Protein AF-A0A9N8W0V8-F1 (afdb_monomer_lite)

Structure (mmCIF, N/CA/C/O backbone):
data_AF-A0A9N8W0V8-F1
#
_entry.id   AF-A0A9N8W0V8-F1
#
loop_
_atom_site.group_PDB
_atom_site.id
_atom_site.type_symbol
_atom_site.label_atom_id
_atom_site.label_alt_id
_atom_site.label_comp_id
_atom_site.label_asym_id
_atom_site.label_entity_id
_atom_site.label_seq_id
_atom_site.pdbx_PDB_ins_code
_atom_site.Cartn_x
_atom_site.Cartn_y
_atom_site.Cartn_z
_atom_site.occupancy
_atom_site.B_iso_or_equiv
_atom_site.auth_seq_id
_atom_site.auth_comp_id
_atom_site.auth_asym_id
_atom_site.auth_atom_id
_atom_site.pdbx_PDB_model_num
ATOM 1 N N . MET A 1 1 ? 5.219 16.280 -19.546 1.00 28.89 1 MET A N 1
ATOM 2 C CA . MET A 1 1 ? 4.297 15.941 -20.651 1.00 28.89 1 MET A CA 1
ATOM 3 C C . MET A 1 1 ? 4.316 14.431 -20.811 1.00 28.89 1 MET A C 1
ATOM 5 O O . MET A 1 1 ? 5.243 13.911 -21.411 1.00 28.89 1 MET A O 1
ATOM 9 N N . GLY A 1 2 ? 3.382 13.726 -20.171 1.00 33.38 2 GLY A N 1
ATOM 10 C CA . GLY A 1 2 ? 3.206 12.293 -20.403 1.00 33.38 2 GLY A CA 1
ATOM 11 C C . GLY A 1 2 ? 2.405 12.114 -21.685 1.00 33.38 2 GLY A C 1
ATOM 12 O O . GLY A 1 2 ? 1.364 12.751 -21.833 1.00 33.38 2 GLY A O 1
ATOM 13 N N . GLN A 1 3 ? 2.905 11.321 -22.629 1.00 30.72 3 GLN A N 1
ATOM 14 C CA . GLN A 1 3 ? 2.090 10.893 -23.761 1.00 30.72 3 GLN A CA 1
ATOM 15 C C . GLN A 1 3 ? 0.893 10.113 -23.210 1.00 30.72 3 GLN A C 1
ATOM 17 O O . GLN A 1 3 ? 1.055 9.127 -22.493 1.00 30.72 3 GLN A O 1
ATOM 22 N N . THR A 1 4 ? -0.307 10.607 -23.499 1.00 37.94 4 THR A N 1
ATOM 23 C CA . THR A 1 4 ? -1.564 9.916 -23.217 1.00 37.94 4 THR A CA 1
ATOM 24 C C . THR A 1 4 ? -1.609 8.618 -24.025 1.00 37.94 4 THR A C 1
ATOM 26 O O . THR A 1 4 ? -1.300 8.675 -25.220 1.00 37.94 4 THR A O 1
ATOM 29 N N . PRO A 1 5 ? -2.002 7.474 -23.435 1.00 38.03 5 PRO A N 1
ATOM 30 C CA . PRO A 1 5 ? -2.113 6.221 -24.172 1.00 38.03 5 PRO A CA 1
ATOM 31 C C . PRO A 1 5 ? -3.074 6.390 -25.349 1.00 38.03 5 PRO A C 1
ATOM 33 O O . PRO A 1 5 ? -4.138 7.004 -25.221 1.00 38.03 5 PRO A O 1
ATOM 36 N N . THR A 1 6 ? -2.700 5.859 -26.508 1.00 43.34 6 THR A N 1
ATOM 37 C CA . THR A 1 6 ? -3.538 5.937 -27.707 1.00 43.34 6 THR A CA 1
ATOM 38 C C . THR A 1 6 ? -4.773 5.042 -27.559 1.00 43.34 6 THR A C 1
ATOM 40 O O . THR A 1 6 ? -4.816 4.114 -26.754 1.00 43.34 6 THR A O 1
ATOM 43 N N . GLU A 1 7 ? -5.820 5.286 -28.347 1.00 38.56 7 GLU A N 1
ATOM 44 C CA . GLU A 1 7 ? -7.057 4.478 -28.375 1.00 38.56 7 GLU A CA 1
ATOM 45 C C . GLU A 1 7 ? -6.801 2.964 -28.588 1.00 38.56 7 GLU A C 1
ATOM 47 O O . GLU A 1 7 ? -7.580 2.107 -28.166 1.00 38.56 7 GLU A O 1
ATOM 52 N N . LYS A 1 8 ? -5.650 2.620 -29.177 1.00 29.72 8 LYS A N 1
ATOM 53 C CA . LYS A 1 8 ? -5.169 1.248 -29.376 1.00 29.72 8 LYS A CA 1
ATOM 54 C C . LYS A 1 8 ? -4.656 0.602 -28.077 1.00 29.72 8 LYS A C 1
ATOM 56 O O . LYS A 1 8 ? -4.921 -0.578 -27.853 1.00 29.72 8 LYS A O 1
ATOM 61 N N . ASP A 1 9 ? -4.027 1.380 -27.192 1.00 43.25 9 ASP A N 1
ATOM 62 C CA . ASP A 1 9 ? -3.618 0.950 -25.844 1.00 43.25 9 ASP A CA 1
ATOM 63 C C . ASP A 1 9 ? -4.842 0.708 -24.940 1.00 43.25 9 ASP A C 1
ATOM 65 O O . ASP A 1 9 ? -4.851 -0.213 -24.120 1.00 43.25 9 ASP A O 1
ATOM 69 N N . ARG A 1 10 ? -5.931 1.463 -25.158 1.00 44.69 10 ARG A N 1
ATOM 70 C CA . ARG A 1 10 ? -7.229 1.269 -24.480 1.00 44.69 10 ARG A CA 1
ATOM 71 C C . ARG A 1 10 ? -7.900 -0.058 -24.843 1.00 44.69 10 ARG A C 1
ATOM 73 O O . ARG A 1 10 ? -8.401 -0.747 -23.957 1.00 44.69 10 ARG A O 1
ATOM 80 N N . LYS A 1 11 ? -7.861 -0.474 -26.115 1.00 33.47 11 LYS A N 1
ATOM 81 C CA . LYS A 1 11 ? -8.374 -1.796 -26.534 1.00 33.47 11 LYS A CA 1
ATOM 82 C C . LYS A 1 11 ? -7.535 -2.960 -25.998 1.00 33.47 11 LYS A C 1
ATOM 84 O O . LYS A 1 11 ? -8.087 -4.032 -25.767 1.00 33.47 11 LYS A O 1
ATOM 89 N N . LEU A 1 12 ? -6.240 -2.757 -25.740 1.00 37.84 12 LEU A N 1
ATOM 90 C CA . LEU A 1 12 ? -5.390 -3.770 -25.102 1.00 37.84 12 LEU A CA 1
ATOM 91 C C . LEU A 1 12 ? -5.693 -3.960 -23.604 1.00 37.84 12 LEU A C 1
ATOM 93 O O . LEU A 1 12 ? -5.521 -5.063 -23.096 1.00 37.84 12 LEU A O 1
ATOM 97 N N . SER A 1 13 ? -6.200 -2.926 -22.923 1.00 44.66 13 SER A N 1
ATOM 98 C CA . SER A 1 13 ? -6.730 -3.006 -21.548 1.00 44.66 13 SER A CA 1
ATOM 99 C C . SER A 1 13 ? -8.108 -3.693 -21.467 1.00 44.66 13 SER A C 1
ATOM 101 O O . SER A 1 13 ? -8.541 -4.088 -20.386 1.00 44.66 13 SER A O 1
ATOM 103 N N . PHE A 1 14 ? -8.811 -3.834 -22.596 1.00 46.88 14 PHE A N 1
ATOM 104 C CA . PHE A 1 14 ? -10.135 -4.455 -22.712 1.00 46.88 14 PHE A CA 1
ATOM 105 C C . PHE A 1 14 ? -10.079 -5.784 -23.464 1.00 46.88 14 PHE A C 1
ATOM 107 O O . PHE A 1 14 ? -10.790 -6.008 -24.447 1.00 46.88 14 PHE A O 1
ATOM 114 N N . LYS A 1 15 ? -9.275 -6.728 -22.980 1.00 50.28 15 LYS A N 1
ATOM 115 C CA . LYS A 1 15 ? -9.540 -8.124 -23.314 1.00 50.28 15 LYS A CA 1
ATOM 116 C C . LYS A 1 15 ? -10.512 -8.683 -22.283 1.00 50.28 15 LYS A C 1
ATOM 118 O O . LYS A 1 15 ? -10.228 -8.717 -21.093 1.00 50.28 15 LYS A O 1
ATOM 123 N N . LYS A 1 16 ? -11.654 -9.186 -22.759 1.00 45.31 16 LYS A N 1
ATOM 124 C CA . LYS A 1 16 ? -12.682 -9.912 -21.981 1.00 45.31 16 LYS A CA 1
ATOM 125 C C . LYS A 1 16 ? -12.124 -11.146 -21.227 1.00 45.31 16 LYS A C 1
ATOM 127 O O . LYS A 1 16 ? -12.857 -11.793 -20.493 1.00 45.31 16 LYS A O 1
ATOM 132 N N . SER A 1 17 ? -10.839 -11.463 -21.425 1.00 50.81 17 SER A N 1
ATOM 133 C CA . SER A 1 17 ? -10.051 -12.523 -20.789 1.00 50.81 17 SER A CA 1
ATOM 134 C C . SER A 1 17 ? -9.148 -12.044 -19.639 1.00 50.81 17 SER A C 1
ATOM 136 O O . SER A 1 17 ? -8.313 -12.818 -19.177 1.00 50.81 17 SER A O 1
ATOM 138 N N . ASP A 1 18 ? -9.243 -10.786 -19.202 1.00 69.31 18 ASP A N 1
ATOM 139 C CA . ASP A 1 18 ? -8.471 -10.294 -18.056 1.00 69.31 18 ASP A CA 1
ATOM 140 C C . ASP A 1 18 ? -8.925 -11.011 -16.772 1.00 69.31 18 ASP A C 1
ATOM 142 O O . ASP A 1 18 ? -10.104 -10.977 -16.415 1.00 69.31 18 ASP A O 1
ATOM 146 N N . ILE A 1 19 ? -7.979 -11.635 -16.058 1.00 75.31 19 ILE A N 1
ATOM 147 C CA . ILE A 1 19 ? -8.222 -12.424 -14.831 1.00 75.31 19 ILE A CA 1
ATOM 148 C C . ILE A 1 19 ? -9.056 -11.658 -13.785 1.00 75.31 19 ILE A C 1
ATOM 150 O O . ILE A 1 19 ? -9.847 -12.244 -13.050 1.00 75.31 19 ILE A O 1
ATOM 154 N N . PHE A 1 20 ? -8.945 -10.327 -13.776 1.00 79.06 20 PHE A N 1
ATOM 155 C CA . PHE A 1 20 ? -9.702 -9.426 -12.910 1.00 79.06 20 PHE A CA 1
ATOM 156 C C . PHE A 1 20 ? -11.220 -9.502 -13.116 1.00 79.06 20 PHE A C 1
ATOM 158 O O . PHE A 1 20 ? -11.959 -9.382 -12.146 1.00 79.06 20 PHE A O 1
ATOM 165 N N . TYR A 1 21 ? -11.702 -9.740 -14.341 1.00 80.56 21 TYR A N 1
ATOM 166 C CA . TYR A 1 21 ? -13.140 -9.872 -14.606 1.00 80.56 21 TYR A CA 1
ATOM 167 C C . TYR A 1 21 ? -13.689 -11.223 -14.156 1.00 80.56 21 TYR A C 1
ATOM 169 O O . TYR A 1 21 ? -14.838 -11.302 -13.732 1.00 80.56 21 TYR A O 1
ATOM 177 N N . ILE A 1 22 ? -12.868 -12.276 -14.198 1.00 84.94 22 ILE A N 1
ATOM 178 C CA . ILE A 1 22 ? -13.237 -13.584 -13.640 1.00 84.94 22 ILE A CA 1
ATOM 179 C C . ILE A 1 22 ? -13.435 -13.447 -12.128 1.00 84.94 22 ILE A C 1
ATOM 181 O O . ILE A 1 22 ? -14.407 -13.957 -11.580 1.00 84.94 22 ILE A O 1
ATOM 185 N N . LEU A 1 23 ? -12.560 -12.687 -11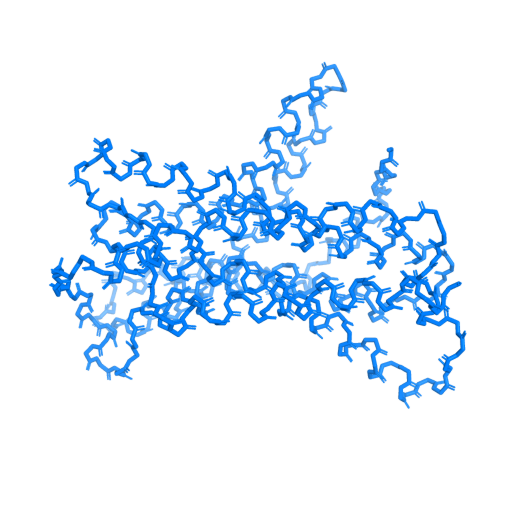.465 1.00 87.50 23 LEU A N 1
ATOM 186 C CA . LEU A 1 23 ? -12.640 -12.418 -10.030 1.00 87.50 23 LEU A CA 1
ATOM 187 C C . LEU A 1 23 ? -13.872 -11.588 -9.624 1.00 87.50 23 LEU A C 1
ATOM 189 O O . LEU A 1 23 ? -14.252 -11.620 -8.457 1.00 87.50 23 LEU A O 1
ATOM 193 N N . LEU A 1 24 ? -14.549 -10.915 -10.563 1.00 87.50 24 LEU A N 1
ATOM 194 C CA . LEU A 1 24 ? -15.766 -10.145 -10.283 1.00 87.50 24 LEU A CA 1
ATOM 195 C C . LEU A 1 24 ? -16.889 -11.009 -9.699 1.00 87.50 24 LEU A C 1
ATOM 197 O O . LEU A 1 24 ? -17.709 -10.514 -8.930 1.00 87.50 24 LEU A O 1
ATOM 201 N N . ILE A 1 25 ? -16.917 -12.307 -10.026 1.00 91.25 25 ILE A N 1
ATOM 202 C CA . ILE A 1 25 ? -17.898 -13.243 -9.466 1.00 91.25 25 ILE A CA 1
ATOM 203 C C . ILE A 1 25 ? -17.824 -13.304 -7.935 1.00 91.25 25 ILE A C 1
ATOM 205 O O . ILE A 1 25 ? -18.832 -13.553 -7.277 1.00 91.25 25 ILE A O 1
ATOM 209 N N . PHE A 1 26 ? -16.658 -13.006 -7.354 1.00 89.44 26 PHE A N 1
ATOM 210 C CA . PHE A 1 26 ? -16.477 -12.981 -5.909 1.00 89.44 26 PHE A CA 1
ATOM 211 C C . PHE A 1 26 ? -17.168 -11.798 -5.227 1.00 89.44 26 PHE A C 1
ATOM 213 O O . PHE A 1 26 ? -17.381 -11.869 -4.023 1.00 89.44 26 PHE A O 1
ATOM 220 N N . VAL A 1 27 ? -17.593 -10.756 -5.954 1.00 86.00 27 VAL A N 1
ATOM 221 C CA . VAL A 1 27 ? -18.370 -9.644 -5.377 1.00 86.00 27 VAL A CA 1
ATOM 222 C C . VAL A 1 27 ? -19.754 -10.120 -4.901 1.00 86.00 27 VAL A C 1
ATOM 224 O O . VAL A 1 27 ? -20.019 -10.038 -3.700 1.00 86.00 27 VAL A O 1
ATOM 227 N N . PRO A 1 28 ? -20.636 -10.672 -5.764 1.00 90.12 28 PRO A N 1
ATOM 228 C CA . PRO A 1 28 ? -21.911 -11.212 -5.300 1.00 90.12 28 PRO A CA 1
ATOM 229 C C . PRO A 1 28 ? -21.728 -12.461 -4.429 1.00 90.12 28 PRO A C 1
ATOM 231 O O . PRO A 1 28 ? -22.464 -12.629 -3.461 1.00 90.12 28 PRO A O 1
ATOM 234 N N . VAL A 1 29 ? -20.736 -13.317 -4.714 1.00 89.69 29 VAL A N 1
ATOM 235 C CA . VAL A 1 29 ? -20.469 -14.511 -3.892 1.00 89.69 29 VAL A CA 1
ATOM 236 C C . VAL A 1 29 ? -20.041 -14.123 -2.479 1.00 89.69 29 VAL A C 1
ATOM 238 O O . VAL A 1 29 ? -20.568 -14.687 -1.530 1.00 89.69 29 VAL A O 1
ATOM 241 N N . GLY A 1 30 ? -19.143 -13.150 -2.314 1.00 83.31 30 GLY A N 1
ATOM 242 C CA . GLY A 1 30 ? -18.706 -12.670 -1.003 1.00 83.31 30 GLY A CA 1
ATOM 243 C C . GLY A 1 30 ? -19.852 -12.068 -0.196 1.00 83.31 30 GLY A C 1
ATOM 244 O O . GLY A 1 30 ? -19.974 -12.357 0.994 1.00 83.31 30 GLY A O 1
ATOM 245 N N . TYR A 1 31 ? -20.747 -11.323 -0.856 1.00 81.19 31 TYR A N 1
ATOM 246 C CA . TYR A 1 31 ? -21.971 -10.817 -0.233 1.00 81.19 31 TYR A CA 1
ATOM 247 C C . TYR A 1 31 ? -22.870 -11.963 0.247 1.00 81.19 31 TYR A C 1
ATOM 249 O O . TYR A 1 31 ? -23.237 -12.002 1.415 1.00 81.19 31 TYR A O 1
ATOM 257 N N . ILE A 1 32 ? -23.171 -12.938 -0.616 1.00 89.94 32 ILE A N 1
ATOM 258 C CA . ILE A 1 32 ? -24.022 -14.094 -0.285 1.00 89.94 32 ILE A CA 1
ATOM 259 C C . ILE A 1 32 ? -23.411 -14.938 0.845 1.00 89.94 32 ILE A C 1
ATOM 261 O O . ILE A 1 32 ? -24.097 -15.300 1.801 1.00 89.94 32 ILE A O 1
ATOM 265 N N . VAL A 1 33 ? -22.112 -15.227 0.760 1.00 86.38 33 VAL A N 1
ATOM 266 C CA . VAL A 1 33 ? -21.365 -15.992 1.764 1.00 86.38 33 VAL A CA 1
ATOM 267 C C . VAL A 1 33 ? -21.405 -15.305 3.125 1.00 86.38 33 VAL A C 1
ATOM 269 O O . VAL A 1 33 ? -21.549 -15.996 4.127 1.00 86.38 33 VAL A O 1
ATOM 272 N N . ASN A 1 34 ? -21.338 -13.973 3.173 1.00 79.38 34 ASN A N 1
ATOM 273 C CA . ASN A 1 34 ? -21.420 -13.219 4.423 1.00 79.38 34 ASN A CA 1
ATOM 274 C C . ASN A 1 34 ? -22.750 -13.426 5.172 1.00 79.38 34 ASN A C 1
ATOM 276 O O . ASN A 1 34 ? -22.770 -13.342 6.394 1.00 79.38 34 ASN A O 1
ATOM 280 N N . PHE A 1 35 ? -23.851 -13.712 4.466 1.00 84.44 35 PHE A N 1
ATOM 281 C CA . PHE A 1 35 ? -25.149 -13.992 5.096 1.00 84.44 35 PHE A CA 1
ATOM 282 C C . PHE A 1 35 ? -25.395 -15.480 5.372 1.00 84.44 35 PHE A C 1
ATOM 284 O O . PHE A 1 35 ? -26.164 -15.805 6.272 1.00 84.44 35 PHE A O 1
ATOM 291 N N . LEU A 1 36 ? -24.785 -16.382 4.597 1.00 89.25 36 LEU A N 1
ATOM 292 C CA . LEU A 1 36 ? -25.067 -17.823 4.666 1.00 89.25 36 LEU A CA 1
ATOM 293 C C . LEU A 1 36 ? -24.031 -18.632 5.454 1.00 89.25 36 LEU A C 1
ATOM 295 O O . LEU A 1 36 ? -24.350 -19.709 5.951 1.00 89.25 36 LEU A O 1
ATOM 299 N N . SER A 1 37 ? -22.786 -18.166 5.531 1.00 81.81 37 SER A N 1
ATOM 300 C CA . SER A 1 37 ? -21.678 -18.907 6.132 1.00 81.81 37 SER A CA 1
ATOM 301 C C . SER A 1 37 ? -21.314 -18.323 7.490 1.00 81.81 37 SER A C 1
ATOM 303 O O . SER A 1 37 ? -21.100 -17.126 7.609 1.00 81.81 37 SER A O 1
ATOM 305 N N . SER A 1 38 ? -21.144 -19.173 8.502 1.00 82.81 38 SER A N 1
ATOM 306 C CA . SER A 1 38 ? -20.518 -18.788 9.780 1.00 82.81 38 SER A CA 1
ATOM 307 C C . SER A 1 38 ? -18.988 -18.929 9.759 1.00 82.81 38 SER A C 1
ATOM 309 O O . SER A 1 38 ? -18.336 -18.775 10.785 1.00 82.81 38 SER A O 1
ATOM 311 N N . ASN A 1 39 ? -18.399 -19.288 8.611 1.00 81.81 39 ASN A N 1
ATOM 312 C CA . ASN A 1 39 ? -16.957 -19.461 8.471 1.00 81.81 39 ASN A CA 1
ATOM 313 C C . ASN A 1 39 ? -16.279 -18.145 8.061 1.00 81.81 39 ASN A C 1
ATOM 315 O O . ASN A 1 39 ? -16.233 -17.805 6.874 1.00 81.81 39 ASN A O 1
ATOM 319 N N . ASP A 1 40 ? -15.682 -17.470 9.044 1.00 80.25 40 ASP A N 1
ATOM 320 C CA . ASP A 1 40 ? -14.922 -16.222 8.887 1.00 80.25 40 ASP A CA 1
ATOM 321 C C . ASP A 1 40 ? -13.814 -16.306 7.832 1.00 80.25 40 ASP A C 1
ATOM 323 O O . ASP A 1 40 ? -13.525 -15.332 7.140 1.00 80.25 40 ASP A O 1
ATOM 327 N N . THR A 1 41 ? -13.193 -17.478 7.676 1.00 81.19 41 THR A N 1
ATOM 328 C CA . THR A 1 41 ? -12.106 -17.676 6.705 1.00 81.19 41 THR A CA 1
ATOM 329 C C . THR A 1 41 ? -12.644 -17.646 5.283 1.00 81.19 41 THR A C 1
ATOM 331 O O . THR A 1 41 ? -12.039 -17.043 4.398 1.00 81.19 41 THR A O 1
ATOM 334 N N . LEU A 1 42 ? -13.806 -18.262 5.063 1.00 83.25 42 LEU A N 1
ATOM 335 C CA . LEU A 1 42 ? -14.447 -18.291 3.754 1.00 83.25 42 LEU A CA 1
ATOM 336 C C . LEU A 1 42 ? -14.948 -16.892 3.383 1.00 83.25 42 LEU A C 1
ATOM 338 O O . LEU A 1 42 ? -14.637 -16.422 2.291 1.00 83.25 42 LEU A O 1
ATOM 342 N N . ILE A 1 43 ? -15.602 -16.196 4.323 1.00 81.81 43 ILE A N 1
ATOM 343 C CA . ILE A 1 43 ? -16.014 -14.790 4.169 1.00 81.81 43 ILE A CA 1
ATOM 344 C C . ILE A 1 43 ? -14.804 -13.923 3.809 1.00 81.81 43 ILE A C 1
ATOM 346 O O . ILE A 1 43 ? -14.860 -13.150 2.848 1.00 81.81 43 ILE A O 1
ATOM 350 N N . PHE A 1 44 ? -13.698 -14.071 4.543 1.00 83.25 44 PHE A N 1
ATOM 351 C CA . PHE A 1 44 ? -12.475 -13.319 4.296 1.00 83.25 44 PHE A CA 1
ATOM 352 C C . PHE A 1 44 ? -11.926 -13.571 2.894 1.00 83.25 44 PHE A C 1
ATOM 354 O O . PHE A 1 44 ? -11.742 -12.613 2.152 1.00 83.25 44 PHE A O 1
ATOM 361 N N . ILE A 1 45 ? -11.710 -14.830 2.499 1.00 86.62 45 ILE A N 1
ATOM 362 C CA . ILE A 1 45 ? -11.126 -15.169 1.192 1.00 86.62 45 ILE A CA 1
ATOM 363 C C . ILE A 1 45 ? -12.008 -14.656 0.052 1.00 86.62 45 ILE A C 1
ATOM 365 O O . ILE A 1 45 ? -11.499 -14.046 -0.888 1.00 86.62 45 ILE A O 1
ATOM 369 N N . THR A 1 46 ? -13.329 -14.847 0.129 1.00 85.88 46 THR A N 1
ATOM 370 C CA . THR A 1 46 ? -14.228 -14.386 -0.936 1.00 85.88 46 THR A CA 1
ATOM 371 C C . THR A 1 46 ? -14.238 -12.865 -1.059 1.00 85.88 46 THR A C 1
ATOM 373 O O . THR A 1 46 ? -14.137 -12.349 -2.169 1.00 85.88 46 THR A O 1
ATOM 376 N N . ASN A 1 47 ? -14.267 -12.132 0.059 1.00 83.75 47 ASN A N 1
ATOM 377 C CA . ASN A 1 47 ? -14.208 -10.669 0.027 1.00 83.75 47 ASN A CA 1
ATOM 378 C C . ASN A 1 47 ? -12.821 -10.160 -0.399 1.00 83.75 47 ASN A C 1
ATOM 380 O O . ASN A 1 47 ? -12.718 -9.186 -1.138 1.00 83.75 47 ASN A O 1
ATOM 384 N N . PHE A 1 48 ? -11.751 -10.850 -0.008 1.00 85.06 48 PHE A N 1
ATOM 385 C CA . PHE A 1 48 ? -10.382 -10.542 -0.416 1.00 85.06 48 PHE A CA 1
ATOM 386 C C . PHE A 1 48 ? -10.210 -10.636 -1.938 1.00 85.06 48 PHE A C 1
ATOM 388 O O . PHE A 1 48 ? -9.680 -9.716 -2.560 1.00 85.06 48 PHE A O 1
ATOM 395 N N . LEU A 1 49 ? -10.731 -11.700 -2.560 1.00 86.62 49 LEU A N 1
ATOM 396 C CA . LEU A 1 49 ? -10.735 -11.860 -4.018 1.00 86.62 49 LEU A CA 1
ATOM 397 C C . LEU A 1 49 ? -11.636 -10.832 -4.716 1.00 86.62 49 LEU A C 1
ATOM 399 O O . LEU A 1 49 ? -11.273 -10.319 -5.776 1.00 86.62 49 LEU A O 1
ATOM 403 N N . ALA A 1 50 ? -12.774 -10.480 -4.111 1.00 83.75 50 ALA A N 1
ATOM 404 C CA . ALA A 1 50 ? -13.659 -9.443 -4.630 1.00 83.75 50 ALA A CA 1
ATOM 405 C C . ALA A 1 50 ? -12.939 -8.088 -4.740 1.00 83.75 50 ALA A C 1
ATOM 407 O O . ALA A 1 50 ? -13.015 -7.432 -5.782 1.00 83.75 50 ALA A O 1
ATOM 408 N N . ILE A 1 51 ? -12.172 -7.699 -3.714 1.00 86.56 51 ILE A N 1
ATOM 409 C CA . ILE A 1 51 ? -11.438 -6.425 -3.695 1.00 86.56 51 ILE A CA 1
ATOM 410 C C . ILE A 1 51 ? -10.437 -6.331 -4.858 1.00 86.56 51 ILE A C 1
ATOM 412 O O . ILE A 1 51 ? -10.343 -5.268 -5.466 1.00 86.56 51 ILE A O 1
ATOM 416 N N . ILE A 1 52 ? -9.747 -7.420 -5.226 1.00 85.81 52 ILE A N 1
ATOM 417 C CA . ILE A 1 52 ? -8.802 -7.446 -6.366 1.00 85.81 52 ILE A CA 1
ATOM 418 C C . ILE A 1 52 ? -9.492 -6.983 -7.659 1.00 85.81 52 ILE A C 1
ATOM 420 O O . ILE A 1 52 ? -8.974 -6.135 -8.388 1.00 85.81 52 ILE A O 1
ATOM 424 N N . SER A 1 53 ? -10.679 -7.525 -7.943 1.00 84.00 53 SER A N 1
ATOM 425 C CA . SER A 1 53 ? -11.449 -7.163 -9.140 1.00 84.00 53 SER A CA 1
ATOM 426 C C . SER A 1 53 ? -11.971 -5.725 -9.084 1.00 84.00 53 SER A C 1
ATOM 428 O O . SER A 1 53 ? -11.812 -4.962 -10.041 1.00 84.00 53 SER A O 1
ATOM 430 N N . SER A 1 54 ? -12.519 -5.322 -7.935 1.00 82.19 54 SER A N 1
ATOM 431 C CA . SER A 1 54 ? -13.060 -3.981 -7.711 1.00 82.19 54 SER A CA 1
ATOM 432 C C . SER A 1 54 ? -11.982 -2.905 -7.810 1.00 82.19 54 SER A C 1
ATOM 434 O O . SER A 1 54 ? -12.234 -1.841 -8.369 1.00 82.19 54 SER A O 1
ATOM 436 N N . ALA A 1 55 ? -10.765 -3.187 -7.338 1.00 81.75 55 ALA A N 1
ATOM 437 C CA . ALA A 1 55 ? -9.630 -2.275 -7.418 1.00 81.75 55 ALA A CA 1
ATOM 438 C C . ALA A 1 55 ? -9.267 -1.931 -8.866 1.00 81.75 55 ALA A C 1
ATOM 440 O O . ALA A 1 55 ? -9.155 -0.756 -9.223 1.00 81.75 55 ALA A O 1
ATOM 441 N N . LYS A 1 56 ? -9.160 -2.954 -9.722 1.00 82.44 56 LYS A N 1
ATOM 442 C CA . LYS A 1 56 ? -8.898 -2.790 -11.158 1.00 82.44 56 LYS A CA 1
ATOM 443 C C . LYS A 1 56 ? -10.007 -1.982 -11.838 1.00 82.44 56 LYS A C 1
ATOM 445 O O . LYS A 1 56 ? -9.706 -1.058 -12.593 1.00 82.44 56 LYS A O 1
ATOM 450 N N . LEU A 1 57 ? -11.274 -2.309 -11.575 1.00 82.31 57 LEU A N 1
ATOM 451 C CA . LEU A 1 57 ? -12.411 -1.595 -12.164 1.00 82.31 57 LEU A CA 1
ATOM 452 C C . LEU A 1 57 ? -12.477 -0.138 -11.723 1.00 82.31 57 LEU A C 1
ATOM 454 O O . LEU A 1 57 ? -12.700 0.741 -12.551 1.00 82.31 57 LEU A O 1
ATOM 458 N N . MET A 1 58 ? -12.253 0.123 -10.437 1.00 82.12 58 MET A N 1
ATOM 459 C CA . MET A 1 58 ? -12.257 1.478 -9.906 1.00 82.12 58 MET A CA 1
ATOM 460 C C . MET A 1 58 ? -11.136 2.310 -10.524 1.00 82.12 58 MET A C 1
ATOM 462 O O . MET A 1 58 ? -11.384 3.440 -10.928 1.00 82.12 58 MET A O 1
ATOM 466 N N . ARG A 1 59 ? -9.941 1.726 -10.695 1.00 81.50 59 ARG A N 1
ATOM 467 C CA . ARG A 1 59 ? -8.823 2.381 -11.383 1.00 81.50 59 ARG A CA 1
ATOM 468 C C . ARG A 1 59 ? -9.127 2.678 -12.851 1.00 81.50 59 ARG A C 1
ATOM 470 O O . ARG A 1 59 ? -8.737 3.719 -13.373 1.00 81.50 59 ARG A O 1
ATOM 477 N N . PHE A 1 60 ? -9.817 1.767 -13.531 1.00 81.00 60 PHE A N 1
ATOM 478 C CA . PHE A 1 60 ? -10.262 1.998 -14.900 1.00 81.00 60 PHE A CA 1
ATOM 479 C C . PHE A 1 60 ? -11.273 3.154 -14.967 1.00 81.00 60 PHE A C 1
ATOM 481 O O . PHE A 1 60 ? -11.070 4.109 -15.715 1.00 81.00 60 PHE A O 1
ATOM 488 N N . ALA A 1 61 ? -12.317 3.100 -14.138 1.00 82.56 61 ALA A N 1
ATOM 489 C CA . ALA A 1 61 ? -13.355 4.122 -14.089 1.00 82.56 61 ALA A CA 1
ATOM 490 C C . ALA A 1 61 ? -12.789 5.503 -13.725 1.00 82.56 61 ALA A C 1
ATOM 492 O O . ALA A 1 61 ? -13.169 6.499 -14.335 1.00 82.56 61 ALA A O 1
ATOM 493 N N . SER A 1 62 ? -11.844 5.570 -12.781 1.00 83.50 62 SER A N 1
ATOM 494 C CA . SER A 1 62 ? -11.204 6.827 -12.396 1.00 83.50 62 SER A CA 1
ATOM 495 C C . SER A 1 62 ? -10.371 7.430 -13.518 1.00 83.50 62 SER A C 1
ATOM 497 O O . SER A 1 62 ? -10.422 8.637 -13.728 1.00 83.50 62 SER A O 1
ATOM 499 N N . ASN A 1 63 ? -9.630 6.608 -14.264 1.00 82.25 63 ASN A N 1
ATOM 500 C CA . ASN A 1 63 ? -8.837 7.091 -15.393 1.00 82.25 63 ASN A CA 1
ATOM 501 C C . ASN A 1 63 ? -9.738 7.641 -16.505 1.00 82.25 63 ASN A C 1
ATOM 503 O O . ASN A 1 63 ? -9.428 8.678 -17.087 1.00 82.25 63 ASN A O 1
ATOM 507 N N . GLU A 1 64 ? -10.865 6.977 -16.776 1.00 82.69 64 GLU A N 1
ATOM 508 C CA . GLU A 1 64 ? -11.828 7.446 -17.774 1.00 82.69 64 GLU A CA 1
ATOM 509 C C . GLU A 1 64 ? -12.514 8.743 -17.323 1.00 82.69 64 GLU A C 1
ATOM 511 O O . GLU A 1 64 ? -12.670 9.667 -18.120 1.00 82.69 64 GLU A O 1
ATOM 516 N N . LEU A 1 65 ? -12.864 8.851 -16.037 1.00 82.81 65 LEU A N 1
ATOM 517 C CA . LEU A 1 65 ? -13.413 10.072 -15.449 1.00 82.81 65 LEU A CA 1
ATOM 518 C C . LEU A 1 65 ? -12.434 11.244 -15.584 1.00 82.81 65 LEU A C 1
ATOM 520 O O . LEU A 1 65 ? -12.820 12.311 -16.055 1.00 82.81 65 LEU A O 1
ATOM 524 N N . ILE A 1 66 ? -11.170 11.037 -15.205 1.00 83.25 66 ILE A N 1
ATOM 525 C CA . ILE A 1 66 ? -10.124 12.058 -15.308 1.00 83.25 66 ILE A CA 1
ATOM 526 C C . ILE A 1 66 ? -9.916 12.476 -16.768 1.00 83.25 66 ILE A C 1
ATOM 528 O O . ILE A 1 66 ? -9.779 13.660 -17.051 1.00 83.25 66 ILE A O 1
ATOM 532 N N . HIS A 1 67 ? -9.971 11.531 -17.709 1.00 79.50 67 HIS A N 1
ATOM 533 C CA . HIS A 1 67 ? -9.818 11.824 -19.133 1.00 79.50 67 HIS A CA 1
ATOM 534 C C . HIS A 1 67 ? -10.923 12.729 -19.696 1.00 79.50 67 HIS A C 1
ATOM 536 O O . HIS A 1 67 ? -10.661 13.547 -20.578 1.00 79.50 67 HIS A O 1
ATOM 542 N N . HIS A 1 68 ? -12.150 12.593 -19.189 1.00 82.69 68 HIS A N 1
ATOM 543 C CA . HIS A 1 68 ? -13.284 13.421 -19.599 1.00 82.69 68 HIS A CA 1
ATOM 544 C C . HIS A 1 68 ? -13.281 14.813 -18.957 1.00 82.69 68 HIS A C 1
ATOM 546 O O . HIS A 1 68 ? -14.031 15.690 -19.395 1.00 82.69 68 HIS A O 1
ATOM 552 N N . LEU A 1 69 ? -12.436 15.056 -17.951 1.00 80.19 69 LEU A N 1
ATOM 553 C CA . LEU A 1 69 ? -12.223 16.401 -17.440 1.00 80.19 69 LEU A CA 1
ATOM 554 C C . LEU A 1 69 ? -11.447 17.206 -18.482 1.00 80.19 69 LEU A C 1
ATOM 556 O O . LEU A 1 69 ? -10.333 16.877 -18.882 1.00 80.19 69 LEU A O 1
ATOM 560 N N . ASN A 1 70 ? -12.069 18.285 -18.949 1.00 64.62 70 ASN A N 1
ATOM 561 C CA . ASN A 1 70 ? -11.475 19.158 -19.948 1.00 64.62 70 ASN A CA 1
ATOM 562 C C . ASN A 1 70 ? -10.145 19.732 -19.416 1.00 64.62 70 ASN A C 1
ATOM 564 O O . ASN A 1 70 ? -10.061 20.103 -18.242 1.00 64.62 70 ASN A O 1
ATOM 568 N N . LYS A 1 71 ? -9.121 19.869 -20.276 1.00 67.88 71 LYS A N 1
ATOM 569 C CA . LYS A 1 71 ? -7.741 20.277 -19.902 1.00 67.88 71 LYS A CA 1
ATOM 570 C C . LYS A 1 71 ? -7.633 21.592 -19.106 1.00 67.88 71 LYS A C 1
ATOM 572 O O . LYS A 1 71 ? -6.572 21.888 -18.561 1.00 67.88 71 LYS A O 1
ATOM 577 N N . SER A 1 72 ? -8.707 22.380 -19.027 1.00 71.50 72 SER A N 1
ATOM 578 C CA . SER A 1 72 ? -8.821 23.569 -18.175 1.00 71.50 72 SER A CA 1
ATOM 579 C C . SER A 1 72 ? -8.685 23.289 -16.674 1.00 71.50 72 SER A C 1
ATOM 581 O O . SER A 1 72 ? -8.337 24.208 -15.940 1.00 71.50 72 SER A O 1
ATOM 583 N N . TYR A 1 73 ? -8.912 22.058 -16.203 1.00 78.81 73 TYR A N 1
ATOM 584 C CA . TYR A 1 73 ? -8.916 21.724 -14.770 1.00 78.81 73 TYR A CA 1
ATOM 585 C C . TYR A 1 73 ? -7.735 20.846 -14.338 1.00 78.81 73 TYR A C 1
ATOM 587 O O . TYR A 1 73 ? -7.901 19.921 -13.547 1.00 78.81 73 TYR A O 1
ATOM 595 N N . LYS A 1 74 ? -6.525 21.152 -14.820 1.00 83.94 74 LYS A N 1
ATOM 596 C CA . LYS A 1 74 ? -5.316 20.355 -14.541 1.00 83.94 74 LYS A CA 1
ATOM 597 C C . LYS A 1 74 ? -5.079 20.084 -13.045 1.00 83.94 74 LYS A C 1
ATOM 599 O O . LYS A 1 74 ? -4.777 18.962 -12.664 1.00 83.94 74 LYS A O 1
ATOM 604 N N . THR A 1 75 ? -5.253 21.087 -12.184 1.00 86.00 75 THR A N 1
ATOM 605 C CA . THR A 1 75 ? -5.068 20.915 -10.731 1.00 86.00 75 THR A CA 1
ATOM 606 C C . THR A 1 75 ? -6.058 19.911 -10.134 1.00 86.00 75 THR A C 1
ATOM 608 O O . THR A 1 75 ? -5.717 19.167 -9.220 1.00 86.00 75 THR A O 1
ATOM 611 N N . LEU A 1 76 ? -7.290 19.883 -10.644 1.00 84.88 76 LEU A N 1
ATOM 612 C CA . LEU A 1 76 ? -8.328 18.964 -10.187 1.00 84.88 76 LEU A CA 1
ATOM 613 C C . LEU A 1 76 ? -8.070 17.544 -10.708 1.00 84.88 76 LEU A C 1
ATOM 615 O O . LEU A 1 76 ? -8.258 16.592 -9.959 1.00 84.88 76 LEU A O 1
ATOM 619 N N . GLU A 1 77 ? -7.569 17.406 -11.938 1.00 85.19 77 GLU A N 1
ATOM 620 C CA . GLU A 1 77 ? -7.049 16.139 -12.473 1.00 85.19 77 GLU A CA 1
ATOM 621 C C . GLU A 1 77 ? -5.948 15.561 -11.568 1.00 85.19 77 GLU A C 1
ATOM 623 O O . GLU A 1 77 ? -6.056 14.409 -11.152 1.00 85.19 77 GLU A O 1
ATOM 628 N N . ASP A 1 78 ? -4.952 16.366 -11.179 1.00 83.81 78 ASP A N 1
ATOM 629 C CA . ASP A 1 78 ? -3.845 15.913 -10.324 1.00 83.81 78 ASP A CA 1
ATOM 630 C C . ASP A 1 78 ? -4.330 15.463 -8.925 1.00 83.81 78 ASP A C 1
ATOM 632 O O . ASP A 1 78 ? -3.865 14.452 -8.394 1.00 83.81 78 ASP A O 1
ATOM 636 N N . ILE A 1 79 ? -5.293 16.175 -8.323 1.00 86.06 79 ILE A N 1
ATOM 637 C CA . ILE A 1 79 ? -5.876 15.806 -7.017 1.00 86.06 79 ILE A CA 1
ATOM 638 C C . ILE A 1 79 ? -6.693 14.514 -7.121 1.00 86.06 79 ILE A C 1
ATOM 640 O O . ILE A 1 79 ? -6.574 13.633 -6.264 1.00 86.06 79 ILE A O 1
ATOM 644 N N . LEU A 1 80 ? -7.519 14.385 -8.160 1.00 86.56 80 LEU A N 1
ATOM 645 C CA . LEU A 1 80 ? -8.322 13.184 -8.375 1.00 86.56 80 LEU A CA 1
ATOM 646 C C . LEU A 1 80 ? -7.448 11.970 -8.688 1.00 86.56 80 LEU A C 1
ATOM 648 O O . LEU A 1 80 ? -7.741 10.890 -8.182 1.00 86.56 80 LEU A O 1
ATOM 652 N N . ASP A 1 81 ? -6.357 12.134 -9.443 1.00 84.88 81 ASP A N 1
ATOM 653 C CA . ASP A 1 81 ? -5.381 11.064 -9.679 1.00 84.88 81 ASP A CA 1
ATOM 654 C C . ASP A 1 81 ? -4.801 10.562 -8.352 1.00 84.88 81 ASP A C 1
ATOM 656 O O . ASP A 1 81 ? -4.794 9.361 -8.092 1.00 84.88 81 ASP A O 1
ATOM 660 N N . VAL A 1 82 ? -4.388 11.466 -7.456 1.00 85.06 82 VAL A N 1
ATOM 661 C CA . VAL A 1 82 ? -3.881 11.095 -6.123 1.00 85.06 82 VAL A CA 1
ATOM 662 C C . VAL A 1 82 ? -4.928 10.319 -5.315 1.00 85.06 82 VAL A C 1
ATOM 664 O O . VAL A 1 82 ? -4.599 9.284 -4.726 1.00 85.06 82 VAL A O 1
ATOM 667 N N . ALA A 1 83 ? -6.173 10.800 -5.281 1.00 86.06 83 ALA A N 1
ATOM 668 C CA . ALA A 1 83 ? -7.244 10.188 -4.500 1.00 86.06 83 ALA A CA 1
ATOM 669 C C . ALA A 1 83 ? -7.640 8.813 -5.055 1.00 86.06 83 ALA A C 1
ATOM 671 O O . ALA A 1 83 ? -7.644 7.824 -4.322 1.00 86.06 83 ALA A O 1
ATOM 672 N N . PHE A 1 84 ? -7.921 8.723 -6.356 1.00 86.88 84 PHE A N 1
ATOM 673 C CA . PHE A 1 84 ? -8.390 7.492 -6.983 1.00 86.88 84 PHE A CA 1
ATOM 674 C C . PHE A 1 84 ? -7.314 6.413 -7.078 1.00 86.88 84 PHE A C 1
ATOM 676 O O . PHE A 1 84 ? -7.624 5.233 -6.902 1.00 86.88 84 PHE A O 1
ATOM 683 N N . ASN A 1 85 ? -6.044 6.793 -7.250 1.00 83.00 85 ASN A N 1
ATOM 684 C CA . ASN A 1 85 ? -4.934 5.836 -7.289 1.00 83.00 85 ASN A CA 1
ATOM 685 C C . ASN A 1 85 ? -4.719 5.089 -5.970 1.00 83.00 85 ASN A C 1
ATOM 687 O O . ASN A 1 85 ? -4.063 4.044 -5.973 1.00 83.00 85 ASN A O 1
ATOM 691 N N . ASN A 1 86 ? -5.263 5.611 -4.869 1.00 88.19 86 ASN A N 1
ATOM 692 C CA . ASN A 1 86 ? -5.168 5.010 -3.546 1.00 88.19 86 ASN A CA 1
ATOM 693 C C . ASN A 1 86 ? -6.546 4.800 -2.894 1.00 88.19 86 ASN A C 1
ATOM 695 O O . ASN A 1 86 ? -6.631 4.522 -1.701 1.00 88.19 86 ASN A O 1
ATOM 699 N N . LEU A 1 87 ? -7.638 4.901 -3.661 1.00 89.25 87 LEU A N 1
ATOM 700 C CA . LEU A 1 87 ? -8.994 4.892 -3.110 1.00 89.25 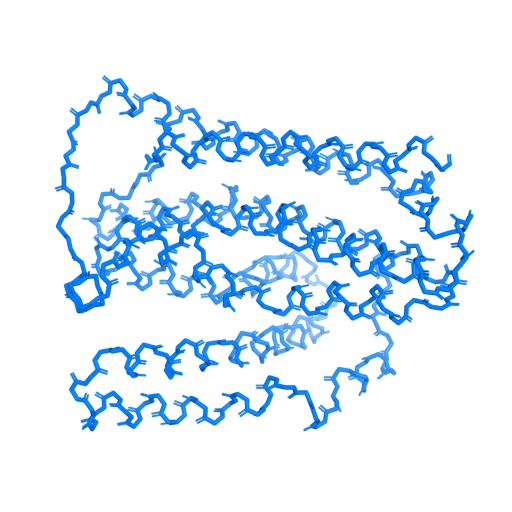87 LEU A CA 1
ATOM 701 C C . LEU A 1 87 ? -9.359 3.551 -2.464 1.00 89.25 87 LEU A C 1
ATOM 703 O O . LEU A 1 87 ? -9.975 3.535 -1.405 1.00 89.25 87 LEU A O 1
ATOM 707 N N . VAL A 1 88 ? -8.951 2.426 -3.057 1.00 87.88 88 VAL A N 1
ATOM 708 C CA . VAL A 1 88 ? -9.174 1.090 -2.467 1.00 87.88 88 VAL A CA 1
ATOM 709 C C . VAL A 1 88 ? -8.497 0.987 -1.104 1.00 87.88 88 VAL A C 1
ATOM 711 O O . VAL A 1 88 ? -9.110 0.551 -0.134 1.00 87.88 88 VAL A O 1
ATOM 714 N N . GLU A 1 89 ? -7.235 1.414 -1.031 1.00 90.19 89 GLU A N 1
ATOM 715 C CA . GLU A 1 89 ? -6.461 1.419 0.207 1.00 90.19 89 GLU A CA 1
ATOM 716 C C . GLU A 1 89 ? -7.111 2.335 1.248 1.00 90.19 89 GLU A C 1
ATOM 718 O O . GLU A 1 89 ? -7.311 1.911 2.384 1.00 90.19 89 GLU A O 1
ATOM 723 N N . LEU A 1 90 ? -7.522 3.545 0.854 1.00 91.06 90 LEU A N 1
ATOM 724 C CA . LEU A 1 90 ? -8.239 4.486 1.715 1.00 91.06 90 LEU A CA 1
ATOM 725 C C . LEU A 1 90 ? -9.545 3.894 2.248 1.00 91.06 90 LEU A C 1
ATOM 727 O O . LEU A 1 90 ? -9.788 3.969 3.443 1.00 91.06 90 LEU A O 1
ATOM 731 N N . ILE A 1 91 ? -10.369 3.259 1.414 1.00 89.62 91 ILE A N 1
ATOM 732 C CA . ILE A 1 91 ? -11.629 2.648 1.865 1.00 89.62 91 ILE A CA 1
ATOM 733 C C . ILE A 1 91 ? -11.358 1.552 2.902 1.00 89.62 91 ILE A C 1
ATOM 735 O O . ILE A 1 91 ? -11.992 1.528 3.956 1.00 89.62 91 ILE A O 1
ATOM 739 N N . ILE A 1 92 ? -10.396 0.662 2.635 1.00 89.12 92 ILE A N 1
ATOM 740 C CA . ILE A 1 92 ? -10.063 -0.445 3.542 1.00 89.12 92 ILE A CA 1
ATOM 741 C C . ILE A 1 92 ? -9.492 0.087 4.862 1.00 89.12 92 ILE A C 1
ATOM 743 O O . ILE A 1 92 ? -9.893 -0.364 5.936 1.00 89.12 92 ILE A O 1
ATOM 747 N N . THR A 1 93 ? -8.574 1.053 4.796 1.00 92.81 93 THR A N 1
ATOM 748 C CA . THR A 1 93 ? -7.910 1.629 5.975 1.00 92.81 93 THR A CA 1
ATOM 749 C C . THR A 1 93 ? -8.836 2.528 6.787 1.00 92.81 93 THR A C 1
ATOM 751 O O . THR A 1 93 ? -8.821 2.432 8.009 1.00 92.81 93 THR A O 1
ATOM 754 N N . ILE A 1 94 ? -9.705 3.322 6.157 1.00 93.38 94 ILE A N 1
ATOM 755 C CA . ILE A 1 94 ? -10.741 4.102 6.849 1.00 93.38 94 ILE A CA 1
ATOM 756 C C . ILE A 1 94 ? -11.736 3.161 7.527 1.00 93.38 94 ILE A C 1
ATOM 758 O O . ILE A 1 94 ? -12.052 3.363 8.695 1.00 93.38 94 ILE A O 1
ATOM 762 N N . ASN A 1 95 ? -12.192 2.100 6.853 1.00 89.56 95 ASN A N 1
ATOM 763 C CA . ASN A 1 95 ? -13.086 1.130 7.483 1.00 89.56 95 ASN A CA 1
ATOM 764 C C . ASN A 1 95 ? -12.411 0.434 8.678 1.00 89.56 95 ASN A C 1
ATOM 766 O O . ASN A 1 95 ? -13.018 0.284 9.736 1.00 89.56 95 ASN A O 1
ATOM 770 N N . ALA A 1 96 ? -11.140 0.045 8.555 1.00 89.06 96 ALA A N 1
ATOM 771 C CA . ALA A 1 96 ? -10.379 -0.502 9.676 1.00 89.06 96 ALA A CA 1
ATOM 772 C C . ALA A 1 96 ? -10.237 0.516 10.825 1.00 89.06 96 ALA A C 1
ATOM 774 O O . ALA A 1 96 ? -10.421 0.152 11.984 1.00 89.06 96 ALA A O 1
ATOM 775 N N . LEU A 1 97 ? -9.978 1.786 10.509 1.00 92.94 97 LEU A N 1
ATOM 776 C CA . LEU A 1 97 ? -9.851 2.876 11.474 1.00 92.94 97 LEU A CA 1
ATOM 777 C C . LEU A 1 97 ? -11.159 3.129 12.236 1.00 92.94 97 LEU A C 1
ATOM 779 O O . LEU A 1 97 ? -11.140 3.200 13.461 1.00 92.94 97 LEU A O 1
ATOM 783 N N . VAL A 1 98 ? -12.294 3.191 11.533 1.00 91.88 98 VAL A N 1
ATOM 784 C CA . VAL A 1 98 ? -13.635 3.338 12.132 1.00 91.88 98 VAL A CA 1
ATOM 785 C C . VAL A 1 98 ? -13.942 2.186 13.092 1.00 91.88 98 VAL A C 1
ATOM 787 O O . VAL A 1 98 ? -14.503 2.409 14.161 1.00 91.88 98 VAL A O 1
ATOM 790 N N . ASN A 1 99 ? -13.497 0.970 12.764 1.00 87.44 99 ASN A N 1
ATOM 791 C CA . ASN A 1 99 ? -13.636 -0.213 13.617 1.00 87.44 99 ASN A CA 1
ATOM 792 C C . ASN A 1 99 ? -12.554 -0.323 14.716 1.00 87.44 99 ASN A C 1
ATOM 794 O O . ASN A 1 99 ? -12.395 -1.388 15.315 1.00 87.44 99 ASN A O 1
ATOM 798 N N . GLY A 1 100 ? -11.773 0.735 14.964 1.00 87.25 100 GLY A N 1
ATOM 799 C CA . GLY A 1 100 ? -10.737 0.769 16.002 1.00 87.25 100 GLY A CA 1
ATOM 800 C C . GLY A 1 100 ? -9.528 -0.127 15.733 1.00 87.25 100 GLY A C 1
ATOM 801 O O . GLY A 1 100 ? -8.757 -0.434 16.638 1.00 87.25 100 GLY A O 1
ATOM 802 N N . GLN A 1 101 ? -9.321 -0.564 14.490 1.00 87.50 101 GLN A N 1
ATOM 803 C CA . GLN A 1 101 ? -8.239 -1.478 14.119 1.00 87.50 101 GLN A CA 1
ATOM 804 C C . GLN A 1 101 ? -6.942 -0.746 13.783 1.00 87.50 101 GLN A C 1
ATOM 806 O O . GLN A 1 101 ? -6.342 -0.961 12.729 1.00 87.50 101 GLN A O 1
ATOM 811 N N . ILE A 1 102 ? -6.477 0.080 14.721 1.00 90.88 102 ILE A N 1
ATOM 812 C CA . ILE A 1 102 ? -5.307 0.961 14.574 1.00 90.88 102 ILE A CA 1
ATOM 813 C C . ILE A 1 102 ? -4.084 0.193 14.076 1.00 90.88 102 ILE A C 1
ATOM 815 O O . ILE A 1 102 ? -3.451 0.589 13.098 1.00 90.88 102 ILE A O 1
ATOM 819 N N . ARG A 1 103 ? -3.801 -0.972 14.671 1.00 89.06 103 ARG A N 1
ATOM 820 C CA . ARG A 1 103 ? -2.647 -1.787 14.278 1.00 89.06 103 ARG A CA 1
ATOM 821 C C . ARG A 1 103 ? -2.715 -2.285 12.832 1.00 89.06 103 ARG A C 1
ATOM 823 O O . ARG A 1 103 ? -1.677 -2.400 12.185 1.00 89.06 103 ARG A O 1
ATOM 830 N N . VAL A 1 104 ? -3.912 -2.590 12.327 1.00 90.38 104 VAL A N 1
ATOM 831 C CA . VAL A 1 104 ? -4.098 -3.004 10.927 1.00 90.38 104 VAL A CA 1
ATOM 832 C C . VAL A 1 104 ? -3.874 -1.815 10.000 1.00 90.38 104 VAL A C 1
ATOM 834 O O . VAL A 1 104 ? -3.195 -1.975 8.993 1.00 90.38 104 VAL A O 1
ATOM 837 N N . VAL A 1 105 ? -4.371 -0.628 10.363 1.00 94.31 105 VAL A N 1
ATOM 838 C CA . VAL A 1 105 ? -4.170 0.612 9.595 1.00 94.31 105 VAL A CA 1
ATOM 839 C C . VAL A 1 105 ? -2.685 0.967 9.508 1.00 94.31 105 VAL A C 1
ATOM 841 O O . VAL A 1 105 ? -2.164 1.161 8.415 1.00 94.31 105 VAL A O 1
ATOM 844 N N . GLN A 1 106 ? -1.976 0.986 10.639 1.00 93.06 106 GLN A N 1
ATOM 845 C CA . GLN A 1 106 ? -0.536 1.263 10.693 1.00 93.06 106 GLN A CA 1
ATOM 846 C C . GLN A 1 106 ? 0.272 0.281 9.840 1.00 93.06 106 GLN A C 1
ATOM 848 O O . GLN A 1 106 ? 1.108 0.690 9.032 1.00 93.06 106 GLN A O 1
ATOM 853 N N . ALA A 1 107 ? 0.001 -1.018 9.998 1.00 92.06 107 ALA A N 1
ATOM 854 C CA . ALA A 1 107 ? 0.675 -2.055 9.234 1.00 92.06 107 ALA A CA 1
ATOM 855 C C . ALA A 1 107 ? 0.350 -1.954 7.733 1.00 92.06 107 ALA A C 1
ATOM 857 O O . ALA A 1 107 ? 1.250 -2.123 6.919 1.00 92.06 107 ALA A O 1
ATOM 858 N N . ALA A 1 108 ? -0.890 -1.616 7.360 1.00 93.31 108 ALA A N 1
ATOM 859 C CA . ALA A 1 108 ? -1.294 -1.412 5.967 1.00 93.31 108 ALA A CA 1
ATOM 860 C C . ALA A 1 108 ? -0.564 -0.247 5.295 1.00 93.31 108 ALA A C 1
ATOM 862 O O . ALA A 1 108 ? -0.081 -0.412 4.177 1.00 93.31 108 ALA A O 1
ATOM 863 N N . LEU A 1 109 ? -0.403 0.883 5.989 1.00 94.12 109 LEU A N 1
ATOM 864 C CA . LEU A 1 109 ? 0.311 2.045 5.451 1.00 94.12 109 LEU A CA 1
ATOM 865 C C . LEU A 1 109 ? 1.786 1.739 5.187 1.00 94.12 109 LEU A C 1
ATOM 867 O O . LEU A 1 109 ? 2.307 2.033 4.109 1.00 94.12 109 LEU A O 1
ATOM 871 N N . LEU A 1 110 ? 2.461 1.092 6.142 1.00 93.00 110 LEU A N 1
ATOM 872 C CA . LEU A 1 110 ? 3.837 0.648 5.925 1.00 93.00 110 LEU A CA 1
ATOM 873 C C . LEU A 1 110 ? 3.933 -0.431 4.856 1.00 93.00 110 LEU A C 1
ATOM 875 O O . LEU A 1 110 ? 4.840 -0.395 4.027 1.00 93.00 110 LEU A O 1
ATOM 879 N N . GLY A 1 111 ? 2.992 -1.369 4.852 1.00 93.38 111 GLY A N 1
ATOM 880 C CA . GLY A 1 111 ? 2.926 -2.442 3.875 1.00 93.38 111 GLY A CA 1
ATOM 881 C C . GLY A 1 111 ? 2.759 -1.912 2.454 1.00 93.38 111 GLY A C 1
ATOM 882 O O . GLY A 1 111 ? 3.404 -2.413 1.539 1.00 93.38 111 GLY A O 1
ATOM 883 N N . SER A 1 112 ? 1.963 -0.859 2.264 1.00 93.81 112 SER A N 1
ATOM 884 C CA . SER A 1 112 ? 1.777 -0.180 0.979 1.00 93.81 112 SER A CA 1
ATOM 885 C C . SER A 1 112 ? 3.088 0.444 0.487 1.00 93.81 112 SER A C 1
ATOM 887 O O . SER A 1 112 ? 3.543 0.147 -0.624 1.00 93.81 112 SER A O 1
ATOM 889 N N . ILE A 1 113 ? 3.792 1.185 1.356 1.00 93.94 113 ILE A N 1
ATOM 890 C CA . ILE A 1 113 ? 5.107 1.770 1.039 1.00 93.94 113 ILE A CA 1
ATOM 891 C C . ILE A 1 113 ? 6.132 0.683 0.694 1.00 93.94 113 ILE A C 1
ATOM 893 O O . ILE A 1 113 ? 6.827 0.793 -0.324 1.00 93.94 113 ILE A O 1
ATOM 897 N N . LEU A 1 114 ? 6.221 -0.369 1.516 1.00 93.88 114 LEU A N 1
ATOM 898 C CA . LEU A 1 114 ? 7.112 -1.508 1.293 1.00 93.88 114 LEU A CA 1
ATOM 899 C C . LEU A 1 114 ? 6.776 -2.225 -0.010 1.00 93.88 114 LEU A C 1
ATOM 901 O O . LEU A 1 114 ? 7.678 -2.569 -0.767 1.00 93.88 114 LEU A O 1
ATOM 905 N N . SER A 1 115 ? 5.496 -2.406 -0.313 1.00 93.94 115 SER A N 1
ATOM 906 C CA . SER A 1 115 ? 5.076 -3.117 -1.508 1.00 93.94 115 SER A CA 1
ATOM 907 C C . SER A 1 115 ? 5.401 -2.350 -2.789 1.00 93.94 115 SER A C 1
ATOM 909 O O . SER A 1 115 ? 5.946 -2.920 -3.735 1.00 93.94 115 SER A O 1
ATOM 911 N N . HIS A 1 116 ? 5.165 -1.036 -2.836 1.00 91.31 116 HIS A N 1
ATOM 912 C CA . HIS A 1 116 ? 5.587 -0.238 -3.996 1.00 91.31 116 HIS A CA 1
ATOM 913 C C . HIS A 1 116 ? 7.111 -0.189 -4.128 1.00 91.31 116 HIS A C 1
ATOM 915 O O . HIS A 1 116 ? 7.639 -0.192 -5.235 1.00 91.31 116 HIS A O 1
ATOM 921 N N . THR A 1 117 ? 7.822 -0.161 -3.003 1.00 87.56 117 THR A N 1
ATOM 922 C CA . THR A 1 117 ? 9.279 -0.018 -2.976 1.00 87.56 117 THR A CA 1
ATOM 923 C C . THR A 1 117 ? 10.020 -1.314 -3.304 1.00 87.56 117 THR A C 1
ATOM 925 O O . THR A 1 117 ? 11.039 -1.273 -3.987 1.00 87.56 117 THR A O 1
ATOM 928 N N . LEU A 1 118 ? 9.519 -2.456 -2.839 1.00 90.56 118 LEU A N 1
ATOM 929 C CA . LEU A 1 118 ? 10.176 -3.754 -2.978 1.00 90.56 118 LEU A CA 1
ATOM 930 C C . LEU A 1 118 ? 9.428 -4.684 -3.921 1.00 90.56 118 LEU A C 1
ATOM 932 O O . LEU A 1 118 ? 10.051 -5.262 -4.799 1.00 90.56 118 LEU A O 1
ATOM 936 N N . LEU A 1 119 ? 8.113 -4.844 -3.770 1.00 92.19 119 LEU A N 1
ATOM 937 C CA . LEU A 1 119 ? 7.373 -5.867 -4.510 1.00 92.19 119 LEU A CA 1
ATOM 938 C C . LEU A 1 119 ? 7.125 -5.462 -5.969 1.00 92.19 119 LEU A C 1
ATOM 940 O O . LEU A 1 119 ? 7.411 -6.248 -6.867 1.00 92.19 119 LEU A O 1
ATOM 944 N N . VAL A 1 120 ? 6.657 -4.233 -6.232 1.00 89.56 120 VAL A N 1
ATOM 945 C CA . VAL A 1 120 ? 6.444 -3.744 -7.613 1.00 89.56 120 VAL A CA 1
ATOM 946 C C . VAL A 1 120 ? 7.761 -3.733 -8.390 1.00 89.56 120 VAL A C 1
ATOM 948 O O . VAL A 1 120 ? 7.828 -4.273 -9.496 1.00 89.56 120 VAL A O 1
ATOM 951 N N . LEU A 1 121 ? 8.803 -3.140 -7.797 1.00 85.31 121 LEU A N 1
ATOM 952 C CA . LEU A 1 121 ? 10.148 -3.070 -8.373 1.00 85.31 121 LEU A CA 1
ATOM 953 C C . LEU A 1 121 ? 10.802 -4.454 -8.472 1.00 85.31 121 LEU A C 1
ATOM 955 O O . LEU A 1 121 ? 11.442 -4.758 -9.471 1.00 85.31 121 LEU A O 1
ATOM 959 N N . GLY A 1 122 ? 10.601 -5.318 -7.480 1.00 88.62 122 GLY A N 1
ATOM 960 C CA . GLY A 1 122 ? 11.117 -6.684 -7.467 1.00 88.62 122 GLY A CA 1
ATOM 961 C C . GLY A 1 122 ? 10.518 -7.536 -8.579 1.00 88.62 122 GLY A C 1
ATOM 962 O O . GLY A 1 122 ? 11.263 -8.181 -9.304 1.00 88.62 122 GLY A O 1
ATOM 963 N N . ILE A 1 123 ? 9.197 -7.490 -8.781 1.00 89.88 123 ILE A N 1
ATOM 964 C CA . ILE A 1 123 ? 8.530 -8.184 -9.896 1.00 89.88 123 ILE A CA 1
ATOM 965 C C . ILE A 1 123 ? 9.022 -7.642 -11.238 1.00 89.88 123 ILE A C 1
ATOM 967 O O . ILE A 1 123 ? 9.306 -8.420 -12.144 1.00 89.88 123 ILE A O 1
ATOM 971 N N . PHE A 1 124 ? 9.159 -6.320 -11.349 1.00 85.00 124 PHE A N 1
ATOM 972 C CA . PHE A 1 124 ? 9.698 -5.673 -12.539 1.00 85.00 124 PHE A CA 1
ATOM 973 C C . PHE A 1 124 ? 11.104 -6.195 -12.884 1.00 85.00 124 PHE A C 1
ATOM 975 O O . PHE A 1 124 ? 11.316 -6.703 -13.982 1.00 85.00 124 PHE A O 1
ATOM 982 N N . PHE A 1 125 ? 12.043 -6.164 -11.934 1.00 83.25 125 PHE A N 1
ATOM 983 C CA . PHE A 1 125 ? 13.403 -6.659 -12.163 1.00 83.25 125 PHE A CA 1
ATOM 984 C C . PHE A 1 125 ? 13.474 -8.177 -12.337 1.00 83.25 125 PHE A C 1
ATOM 986 O O . PHE A 1 125 ? 14.285 -8.656 -13.123 1.00 83.25 125 PHE A O 1
ATOM 993 N N . LEU A 1 126 ? 12.627 -8.940 -11.645 1.00 88.56 126 LEU A N 1
ATOM 994 C CA . LEU A 1 126 ? 12.575 -10.395 -11.766 1.00 88.56 126 LEU A CA 1
ATOM 995 C C . LEU A 1 126 ? 12.137 -10.805 -13.172 1.00 88.56 126 LEU A C 1
ATOM 997 O O . LEU A 1 126 ? 12.790 -11.641 -13.790 1.00 88.56 126 LEU A O 1
ATOM 1001 N N . VAL A 1 127 ? 11.062 -10.212 -13.700 1.00 85.62 127 VAL A N 1
ATOM 1002 C CA . VAL A 1 127 ? 10.585 -10.513 -15.059 1.00 85.62 127 VAL A CA 1
ATOM 1003 C C . VAL A 1 127 ? 11.624 -10.101 -16.102 1.00 85.62 127 VAL A C 1
ATOM 1005 O O . VAL A 1 127 ? 11.897 -10.888 -17.008 1.00 85.62 127 VAL A O 1
ATOM 1008 N N . GLY A 1 128 ? 12.247 -8.930 -15.943 1.00 79.56 128 GLY A N 1
ATOM 1009 C CA . GLY A 1 128 ? 13.335 -8.485 -16.818 1.00 79.56 128 GLY A CA 1
ATOM 1010 C C . GLY A 1 128 ? 14.541 -9.426 -16.775 1.00 79.56 128 GLY A C 1
ATOM 1011 O O . GLY A 1 128 ? 15.044 -9.846 -17.813 1.00 79.56 128 GLY A O 1
ATOM 1012 N N . GLY A 1 129 ? 14.951 -9.854 -15.579 1.00 79.44 129 GLY A N 1
ATOM 1013 C CA . GLY A 1 129 ? 16.042 -10.812 -15.391 1.00 79.44 129 GLY A CA 1
ATOM 1014 C C . GLY A 1 129 ? 15.752 -12.177 -16.018 1.00 79.44 129 GLY A C 1
ATOM 1015 O O . GLY A 1 129 ? 16.604 -12.727 -16.710 1.00 79.44 129 GLY A O 1
ATOM 1016 N N . ILE A 1 130 ? 14.534 -12.706 -15.846 1.00 85.50 130 ILE A N 1
ATOM 1017 C CA . ILE A 1 130 ? 14.101 -13.944 -16.511 1.00 85.50 130 ILE A CA 1
ATOM 1018 C C . ILE A 1 130 ? 14.172 -13.782 -18.030 1.00 85.50 130 ILE A C 1
ATOM 1020 O O . ILE A 1 130 ? 14.689 -14.660 -18.713 1.00 85.50 130 ILE A O 1
ATOM 1024 N N . LYS A 1 131 ? 13.687 -12.666 -18.574 1.00 79.62 131 LYS A N 1
ATOM 1025 C CA . LYS A 1 131 ? 13.710 -12.426 -20.017 1.00 79.62 131 LYS A CA 1
ATOM 1026 C C . LYS A 1 131 ? 15.134 -12.432 -20.580 1.00 79.62 131 LYS A C 1
ATOM 1028 O O . LYS A 1 131 ? 15.378 -13.113 -21.571 1.00 79.62 131 LYS A O 1
ATOM 1033 N N . ILE A 1 132 ? 16.076 -11.772 -19.903 1.00 78.25 132 ILE A N 1
ATOM 1034 C CA . ILE A 1 132 ? 17.499 -11.786 -20.276 1.00 78.25 132 ILE A CA 1
ATOM 1035 C C . ILE A 1 132 ? 18.047 -13.221 -20.286 1.00 78.25 132 ILE A C 1
ATOM 1037 O O . ILE A 1 132 ? 18.736 -13.603 -21.230 1.00 78.25 132 ILE A O 1
ATOM 1041 N N . LEU A 1 133 ? 17.705 -14.034 -19.277 1.00 82.44 133 LEU A N 1
ATOM 1042 C CA . LEU A 1 133 ? 18.136 -15.436 -19.197 1.00 82.44 133 LEU A CA 1
ATOM 1043 C C . LEU A 1 133 ? 17.598 -16.297 -20.354 1.00 82.44 133 LEU A C 1
ATOM 1045 O O . LEU A 1 133 ? 18.315 -17.172 -20.831 1.00 82.44 133 LEU A O 1
ATOM 1049 N N . TYR A 1 134 ? 16.360 -16.066 -20.803 1.00 80.19 134 TYR A N 1
ATOM 1050 C CA . TYR A 1 134 ? 15.741 -16.837 -21.891 1.00 80.19 134 TYR A CA 1
ATOM 1051 C C . TYR A 1 134 ? 16.121 -16.337 -23.293 1.00 80.19 134 TYR A C 1
ATOM 1053 O O . TYR A 1 134 ? 16.266 -17.149 -24.204 1.00 80.19 134 TYR A O 1
ATOM 1061 N N . GLU A 1 135 ? 16.258 -15.023 -23.490 1.00 77.69 135 GLU A N 1
ATOM 1062 C CA . GLU A 1 135 ? 16.508 -14.417 -24.808 1.00 77.69 135 GLU A CA 1
ATOM 1063 C C . GLU A 1 135 ? 18.002 -14.196 -25.105 1.00 77.69 135 GLU A C 1
ATOM 1065 O O . GLU A 1 135 ? 18.361 -13.931 -26.252 1.00 77.69 135 GLU A O 1
ATOM 1070 N N . GLY A 1 136 ? 18.884 -14.301 -24.103 1.00 63.88 136 GLY A N 1
ATOM 1071 C CA . GLY A 1 136 ? 20.341 -14.209 -24.268 1.00 63.88 136 GLY A CA 1
ATOM 1072 C C . GLY A 1 136 ? 20.870 -12.826 -24.674 1.00 63.88 136 GLY A C 1
ATOM 1073 O O . GLY A 1 136 ? 22.052 -12.688 -24.980 1.00 63.88 136 GLY A O 1
ATOM 1074 N N . LYS A 1 137 ? 20.022 -11.789 -24.685 1.00 60.91 137 LYS A N 1
ATOM 1075 C CA . LYS A 1 137 ? 20.392 -10.410 -25.036 1.00 60.91 137 LYS A CA 1
ATOM 1076 C C . LYS A 1 137 ? 20.735 -9.611 -23.778 1.00 60.91 137 LYS A C 1
ATOM 1078 O O . LYS A 1 137 ? 19.866 -8.997 -23.169 1.00 60.91 137 LYS A O 1
ATOM 1083 N N . LEU A 1 138 ? 22.011 -9.626 -23.394 1.00 55.75 138 LEU A N 1
ATOM 1084 C CA . LEU A 1 138 ? 22.519 -8.924 -22.205 1.00 55.75 138 LEU A CA 1
ATOM 1085 C C . LEU A 1 138 ? 22.620 -7.395 -22.366 1.00 55.75 138 LEU A C 1
ATOM 1087 O O . LEU A 1 138 ? 22.620 -6.689 -21.362 1.00 55.75 138 LEU A O 1
ATOM 1091 N N . GLU A 1 139 ? 22.710 -6.869 -23.591 1.00 50.41 139 GLU A N 1
ATOM 1092 C CA . GLU A 1 139 ? 23.415 -5.590 -23.794 1.00 50.41 139 GLU A CA 1
ATOM 1093 C C . GLU A 1 139 ? 22.546 -4.339 -24.028 1.00 50.41 139 GLU A C 1
ATOM 1095 O O . GLU A 1 139 ? 23.059 -3.235 -23.888 1.00 50.41 139 GLU A O 1
ATOM 1100 N N . GLU A 1 140 ? 21.239 -4.450 -24.302 1.00 49.53 140 GLU A N 1
ATOM 1101 C CA . GLU A 1 140 ? 20.398 -3.260 -24.584 1.00 49.53 140 GLU A CA 1
ATOM 1102 C C . GLU A 1 140 ? 19.262 -3.011 -23.571 1.00 49.53 140 GLU A C 1
ATOM 1104 O O . GLU A 1 140 ? 18.717 -1.908 -23.508 1.00 49.53 140 GLU A O 1
ATOM 1109 N N . GLU A 1 141 ? 18.885 -3.990 -22.736 1.00 49.75 141 GLU A N 1
ATOM 1110 C CA . GLU A 1 141 ? 17.700 -3.854 -21.872 1.00 49.75 141 GLU A CA 1
ATOM 1111 C C . GLU A 1 141 ? 17.961 -3.197 -20.508 1.00 49.75 141 GLU A C 1
ATOM 1113 O O . GLU A 1 141 ? 17.083 -2.485 -20.006 1.00 49.75 141 GLU A O 1
ATOM 1118 N N . PHE A 1 142 ? 19.139 -3.384 -19.911 1.00 48.06 142 PHE A N 1
ATOM 1119 C CA . PHE A 1 142 ? 19.447 -2.817 -18.591 1.00 48.06 142 PHE A CA 1
ATOM 1120 C C . PHE A 1 142 ? 19.904 -1.347 -18.668 1.00 48.06 142 PHE A C 1
ATOM 1122 O O . PHE A 1 142 ? 19.561 -0.543 -17.801 1.00 48.06 142 PHE A O 1
ATOM 1129 N N . THR A 1 143 ? 20.564 -0.960 -19.765 1.00 42.72 143 THR A N 1
ATOM 1130 C CA . THR A 1 143 ? 21.018 0.411 -20.090 1.00 42.72 143 THR A CA 1
ATOM 1131 C C . THR A 1 143 ? 19.867 1.426 -20.125 1.00 42.72 143 THR A C 1
ATOM 1133 O O . THR A 1 143 ? 20.039 2.616 -19.869 1.00 42.72 143 THR A O 1
ATOM 1136 N N . ILE A 1 144 ? 18.637 0.963 -20.356 1.00 49.06 144 ILE A N 1
ATOM 1137 C CA . ILE A 1 144 ? 17.433 1.800 -20.387 1.00 49.06 144 ILE A CA 1
ATOM 1138 C C . ILE A 1 144 ? 17.022 2.333 -18.999 1.00 49.06 144 ILE A C 1
ATOM 1140 O O . ILE A 1 144 ? 16.321 3.344 -18.913 1.00 49.06 144 ILE A O 1
ATOM 1144 N N . ILE A 1 145 ? 17.489 1.725 -17.905 1.00 49.88 145 ILE A N 1
ATOM 1145 C CA . ILE A 1 145 ? 17.297 2.283 -16.557 1.00 49.88 145 ILE A CA 1
ATOM 1146 C C . ILE A 1 145 ? 18.167 3.554 -16.378 1.00 49.88 145 ILE A C 1
ATOM 1148 O O . ILE A 1 145 ? 17.860 4.395 -15.530 1.00 49.88 145 ILE A O 1
ATOM 1152 N N . GLY A 1 146 ? 19.190 3.736 -17.227 1.00 42.59 146 GLY A N 1
ATOM 1153 C CA . GLY A 1 146 ? 20.195 4.801 -17.155 1.00 42.59 146 GLY A CA 1
ATOM 1154 C C . GLY A 1 146 ? 20.190 5.827 -18.278 1.00 42.59 146 GLY A C 1
ATOM 1155 O O . GLY A 1 146 ? 21.073 6.675 -18.324 1.00 42.59 146 GLY A O 1
ATOM 1156 N N . GLY A 1 147 ? 19.199 5.819 -19.171 1.00 45.75 147 GLY A N 1
ATOM 1157 C CA . GLY A 1 147 ? 19.104 6.851 -20.202 1.00 45.75 147 GLY A CA 1
ATOM 1158 C C . GLY A 1 147 ? 18.995 8.256 -19.587 1.00 45.75 147 GLY A C 1
ATOM 1159 O O . GLY A 1 147 ? 17.982 8.592 -18.969 1.00 45.75 147 GLY A O 1
ATOM 1160 N N . SER A 1 148 ? 20.013 9.094 -19.822 1.00 45.31 148 SER A N 1
ATOM 1161 C CA . SER A 1 148 ? 20.239 10.462 -19.300 1.00 45.31 148 SER A CA 1
ATOM 1162 C C . SER A 1 148 ? 19.021 11.417 -19.265 1.00 45.31 148 SER A C 1
ATOM 1164 O O . SER A 1 148 ? 19.022 12.405 -18.535 1.00 45.31 148 SER A O 1
ATOM 1166 N N . LYS A 1 149 ? 17.936 11.142 -20.002 1.00 46.50 149 LYS A N 1
ATOM 1167 C CA . LYS A 1 149 ? 16.762 12.030 -20.092 1.00 46.50 149 LYS A CA 1
ATOM 1168 C C . LYS A 1 149 ? 15.707 11.848 -18.984 1.00 46.50 149 LYS A C 1
ATOM 1170 O O . LYS A 1 149 ? 14.855 12.722 -18.849 1.00 46.50 149 LYS A O 1
ATOM 1175 N N . GLY A 1 150 ? 15.737 10.763 -18.198 1.00 50.12 150 GLY A N 1
ATOM 1176 C CA . GLY A 1 150 ? 14.725 10.483 -17.154 1.00 50.12 150 GLY A CA 1
ATOM 1177 C C . GLY A 1 150 ? 15.260 10.348 -15.722 1.00 50.12 150 GLY A C 1
ATOM 1178 O O . GLY A 1 150 ? 14.520 10.544 -14.756 1.00 50.12 150 GLY A O 1
ATOM 1179 N N . THR A 1 151 ? 16.547 10.053 -15.555 1.00 56.12 151 THR A N 1
ATOM 1180 C CA . THR A 1 151 ? 17.126 9.588 -14.284 1.00 56.12 151 THR A CA 1
ATOM 1181 C C . THR A 1 151 ? 17.085 10.628 -13.165 1.00 56.12 151 THR A C 1
ATOM 1183 O O . THR A 1 151 ? 16.841 10.271 -12.012 1.00 56.12 151 THR A O 1
ATOM 1186 N N . THR A 1 152 ? 17.181 11.922 -13.485 1.00 57.56 152 THR A N 1
ATOM 1187 C CA . THR A 1 152 ? 17.110 12.997 -12.482 1.00 57.56 152 THR A CA 1
ATOM 1188 C C . THR A 1 152 ? 15.750 13.053 -11.782 1.00 57.56 152 THR A C 1
ATOM 1190 O O . THR A 1 152 ? 15.686 13.299 -10.582 1.00 57.56 152 THR A O 1
ATOM 1193 N N . VAL A 1 153 ? 14.644 12.782 -12.487 1.00 58.81 153 VAL A N 1
ATOM 1194 C CA . VAL A 1 153 ? 13.300 12.803 -11.878 1.00 58.81 153 VAL A CA 1
ATOM 1195 C C . VAL A 1 153 ? 13.093 11.583 -10.977 1.00 58.81 153 VAL A C 1
ATOM 1197 O O . VAL A 1 153 ? 12.530 11.717 -9.890 1.00 58.81 153 VAL A O 1
ATOM 1200 N N . ALA A 1 154 ? 13.587 10.404 -11.366 1.00 61.84 154 ALA A N 1
ATOM 1201 C CA . ALA A 1 154 ? 13.554 9.223 -10.497 1.00 61.84 154 ALA A CA 1
ATOM 1202 C C . ALA A 1 154 ? 14.419 9.406 -9.237 1.00 61.84 154 ALA A C 1
ATOM 1204 O O . ALA A 1 154 ? 13.982 9.048 -8.147 1.00 61.84 154 ALA A O 1
ATOM 1205 N N . GLN A 1 155 ? 15.595 10.028 -9.359 1.00 65.00 155 GLN A N 1
ATOM 1206 C CA . GLN A 1 155 ? 16.475 10.336 -8.224 1.00 65.00 155 GLN A CA 1
ATOM 1207 C C . GLN A 1 155 ? 15.884 11.401 -7.298 1.00 65.00 155 GLN A C 1
ATOM 1209 O O . GLN A 1 155 ? 15.840 11.222 -6.085 1.00 65.00 155 GLN A O 1
ATOM 1214 N N . MET A 1 156 ? 15.372 12.504 -7.850 1.00 63.16 156 MET A N 1
ATOM 1215 C CA . MET A 1 156 ? 14.717 13.534 -7.041 1.00 63.16 156 MET A CA 1
ATOM 1216 C C . MET A 1 156 ? 13.511 12.957 -6.292 1.00 63.16 156 MET A C 1
ATOM 1218 O O . MET A 1 156 ? 13.334 13.221 -5.104 1.00 63.16 156 MET A O 1
ATOM 1222 N N . THR A 1 157 ? 12.710 12.111 -6.946 1.00 68.12 157 THR A N 1
ATOM 1223 C CA . THR A 1 157 ? 11.571 11.462 -6.285 1.00 68.12 157 THR A CA 1
ATOM 1224 C C . THR A 1 157 ? 12.008 10.410 -5.257 1.00 68.12 157 THR A C 1
ATOM 1226 O O . THR A 1 157 ? 11.362 10.281 -4.219 1.00 68.12 157 THR A O 1
ATOM 1229 N N . SER A 1 158 ? 13.121 9.697 -5.453 1.00 73.06 158 SER A N 1
ATOM 1230 C CA . SER A 1 158 ? 13.644 8.765 -4.442 1.00 73.06 158 SER A CA 1
ATOM 1231 C C . SER A 1 158 ? 14.169 9.496 -3.194 1.00 73.06 158 SER A C 1
ATOM 1233 O O . SER A 1 158 ? 13.895 9.078 -2.065 1.00 73.06 158 SER A O 1
ATOM 1235 N N . SER A 1 159 ? 14.817 10.652 -3.372 1.00 78.12 159 SER A N 1
ATOM 1236 C CA . SER A 1 159 ? 15.228 11.536 -2.273 1.00 78.12 159 SER A CA 1
ATOM 1237 C C . SER A 1 159 ? 14.030 12.059 -1.475 1.00 78.12 159 SER A C 1
ATOM 1239 O O . SER A 1 159 ? 14.046 12.019 -0.245 1.00 78.12 159 SER A O 1
ATOM 1241 N N . VAL A 1 160 ? 12.947 12.467 -2.150 1.00 79.81 160 VAL A N 1
ATOM 1242 C CA . VAL A 1 160 ? 11.699 12.885 -1.480 1.00 79.81 160 VAL A CA 1
ATOM 1243 C C . VAL A 1 160 ? 11.073 11.734 -0.695 1.00 79.81 160 VAL A C 1
ATOM 1245 O O . VAL A 1 160 ? 10.643 11.941 0.437 1.00 79.81 160 VAL A O 1
ATOM 1248 N N . LEU A 1 161 ? 11.064 10.512 -1.240 1.00 81.25 161 LEU A N 1
ATOM 1249 C CA . LEU A 1 161 ? 10.596 9.348 -0.483 1.00 81.25 161 LEU A CA 1
ATOM 1250 C C . LEU A 1 161 ? 11.447 9.108 0.768 1.00 81.25 161 LEU A C 1
ATOM 1252 O O . LEU A 1 161 ? 10.909 8.769 1.815 1.00 81.25 161 LEU A O 1
ATOM 1256 N N . THR A 1 162 ? 12.760 9.304 0.677 1.00 81.62 162 THR A N 1
ATOM 1257 C CA . THR A 1 162 ? 13.659 9.142 1.826 1.00 81.62 162 THR A CA 1
ATOM 1258 C C . THR A 1 162 ? 13.301 10.116 2.940 1.00 81.62 162 THR A C 1
ATOM 1260 O O . THR A 1 162 ? 13.128 9.702 4.083 1.00 81.62 162 THR A O 1
ATOM 1263 N N . LEU A 1 163 ? 13.100 11.391 2.599 1.00 83.25 163 LEU A N 1
ATOM 1264 C CA . LEU A 1 163 ? 12.657 12.414 3.549 1.00 83.25 163 LEU A CA 1
ATOM 1265 C C . LEU A 1 163 ? 11.281 12.084 4.146 1.00 83.25 163 LEU A C 1
ATOM 1267 O O . LEU A 1 163 ? 11.094 12.194 5.357 1.00 83.25 163 LEU A O 1
ATOM 1271 N N . ALA A 1 164 ? 10.341 11.618 3.319 1.00 82.75 164 ALA A N 1
ATOM 1272 C CA . ALA A 1 164 ? 9.016 11.208 3.770 1.00 82.75 164 ALA A CA 1
ATOM 1273 C C . ALA A 1 164 ? 9.082 10.038 4.763 1.00 82.75 164 ALA A C 1
ATOM 1275 O O . ALA A 1 164 ? 8.456 10.081 5.819 1.00 82.75 164 ALA A O 1
ATOM 1276 N N . CYS A 1 165 ? 9.888 9.016 4.473 1.00 83.12 165 CYS A N 1
ATOM 1277 C CA . CYS A 1 165 ? 10.070 7.882 5.370 1.00 83.12 165 CYS A CA 1
ATOM 1278 C C . CYS A 1 165 ? 10.785 8.284 6.664 1.00 83.12 165 CYS A C 1
ATOM 1280 O O . CYS A 1 165 ? 10.373 7.834 7.726 1.00 83.12 165 CYS A O 1
ATOM 1282 N N . ILE A 1 166 ? 11.784 9.174 6.621 1.00 84.62 166 ILE A N 1
ATOM 1283 C CA . ILE A 1 166 ? 12.409 9.723 7.840 1.00 84.62 166 ILE A CA 1
ATOM 1284 C C . ILE A 1 166 ? 11.352 10.418 8.710 1.00 84.62 166 ILE A C 1
ATOM 1286 O O . ILE A 1 166 ? 11.315 10.199 9.921 1.00 84.62 166 ILE A O 1
ATOM 1290 N N . SER A 1 167 ? 10.441 11.181 8.098 1.00 82.62 167 SER A N 1
ATOM 1291 C CA . SER A 1 167 ? 9.326 11.815 8.810 1.00 82.62 167 SER A CA 1
ATOM 1292 C C . SER A 1 167 ? 8.366 10.812 9.460 1.00 82.62 167 SER A C 1
ATOM 1294 O O . SER A 1 167 ? 7.759 11.152 10.471 1.00 82.62 167 SER A O 1
ATOM 1296 N N . LEU A 1 168 ? 8.210 9.603 8.910 1.00 82.56 168 LEU A N 1
ATOM 1297 C CA . LEU A 1 168 ? 7.407 8.531 9.516 1.00 82.56 168 LEU A CA 1
ATOM 1298 C C . LEU A 1 168 ? 8.160 7.796 10.632 1.00 82.56 168 LEU A C 1
ATOM 1300 O O . LEU A 1 168 ? 7.563 7.410 11.635 1.00 82.56 168 LEU A O 1
ATOM 1304 N N . VAL A 1 169 ? 9.472 7.613 10.467 1.00 82.81 169 VAL A N 1
ATOM 1305 C CA . VAL A 1 169 ? 10.336 6.918 11.430 1.00 82.81 169 VAL A CA 1
ATOM 1306 C C . VAL A 1 169 ? 10.550 7.749 12.693 1.00 82.81 169 VAL A C 1
ATOM 1308 O O . VAL A 1 169 ? 10.602 7.181 13.777 1.00 82.81 169 VAL A O 1
ATOM 1311 N N . LEU A 1 170 ? 10.647 9.078 12.585 1.00 81.69 170 LEU A N 1
ATOM 1312 C CA . LEU A 1 170 ? 10.901 9.962 13.730 1.00 81.69 170 LEU A CA 1
ATOM 1313 C C . LEU A 1 170 ? 9.855 9.804 14.858 1.00 81.69 170 LEU A C 1
ATOM 1315 O O . LEU A 1 170 ? 10.253 9.521 15.991 1.00 81.69 170 LEU A O 1
ATOM 1319 N N . PRO A 1 171 ? 8.536 9.898 14.594 1.00 76.31 171 PRO A N 1
ATOM 1320 C CA . PRO A 1 171 ? 7.510 9.620 15.599 1.00 76.31 171 PRO A CA 1
ATOM 1321 C C . PRO A 1 171 ? 7.533 8.182 16.127 1.00 76.31 171 PRO A C 1
ATOM 1323 O O . PRO A 1 171 ? 7.322 7.975 17.320 1.00 76.31 171 PRO A O 1
ATOM 1326 N N . ALA A 1 172 ? 7.809 7.192 15.270 1.00 74.62 172 ALA A N 1
ATOM 1327 C CA . ALA A 1 172 ? 7.900 5.791 15.684 1.00 74.62 172 ALA A CA 1
ATOM 1328 C C . ALA A 1 172 ? 9.067 5.562 16.659 1.00 74.62 172 ALA A C 1
ATOM 1330 O O . ALA A 1 172 ? 8.905 4.910 17.689 1.00 74.62 172 ALA A O 1
ATOM 1331 N N . ALA A 1 173 ? 10.225 6.159 16.367 1.00 68.62 173 ALA A N 1
ATOM 1332 C CA . ALA A 1 173 ? 11.406 6.117 17.218 1.00 68.62 173 ALA A CA 1
ATOM 1333 C C . ALA A 1 173 ? 11.170 6.837 18.552 1.00 68.62 173 ALA A C 1
ATOM 1335 O O . ALA A 1 173 ? 11.583 6.338 19.593 1.00 68.62 173 ALA A O 1
ATOM 1336 N N . PHE A 1 174 ? 10.463 7.972 18.549 1.00 67.38 174 PHE A N 1
ATOM 1337 C CA . PHE A 1 174 ? 10.099 8.675 19.782 1.00 67.38 174 PHE A CA 1
ATOM 1338 C C . PHE A 1 174 ? 9.098 7.874 20.629 1.00 67.38 174 PHE A C 1
ATOM 1340 O O . PHE A 1 174 ? 9.267 7.749 21.841 1.00 67.38 174 PHE A O 1
ATOM 1347 N N . GLY A 1 175 ? 8.100 7.257 19.987 1.00 55.56 175 GLY A N 1
ATOM 1348 C CA . GLY A 1 175 ? 7.124 6.382 20.638 1.00 55.56 175 GLY A CA 1
ATOM 1349 C C . GLY A 1 175 ? 7.742 5.136 21.283 1.00 55.56 175 GLY A C 1
ATOM 1350 O O . GLY A 1 175 ? 7.182 4.611 22.237 1.00 55.56 175 GLY A O 1
ATOM 1351 N N . PHE A 1 176 ? 8.919 4.687 20.834 1.00 58.34 176 PHE A N 1
ATOM 1352 C CA . PHE A 1 176 ? 9.646 3.591 21.482 1.00 58.34 176 PHE A CA 1
ATOM 1353 C C . PHE A 1 176 ? 10.156 3.960 22.887 1.00 58.34 176 PHE A C 1
ATOM 1355 O O . PHE A 1 176 ? 10.153 3.117 23.782 1.00 58.34 176 PHE A O 1
ATOM 1362 N N . PHE A 1 177 ? 10.550 5.218 23.108 1.00 57.09 177 PHE A N 1
ATOM 1363 C CA . PHE A 1 177 ? 11.005 5.690 24.422 1.00 57.09 177 PHE A CA 1
ATOM 1364 C C . PHE A 1 177 ? 9.849 5.944 25.402 1.00 57.09 177 PHE A C 1
ATOM 1366 O O . PHE A 1 177 ? 10.073 6.041 26.607 1.00 57.09 177 PHE A O 1
ATOM 1373 N N . VAL A 1 178 ? 8.613 6.013 24.900 1.00 53.06 178 VAL A N 1
ATOM 1374 C CA . VAL A 1 178 ? 7.393 6.278 25.670 1.00 53.06 178 VAL A CA 1
ATOM 1375 C C . VAL A 1 178 ? 6.482 5.049 25.572 1.00 53.06 178 VAL A C 1
ATOM 1377 O O . VAL A 1 178 ? 5.580 4.990 24.743 1.00 53.06 178 VAL A O 1
ATOM 1380 N N . THR A 1 179 ? 6.723 4.013 26.382 1.00 42.81 179 THR A N 1
ATOM 1381 C CA . THR A 1 179 ? 5.875 2.806 26.349 1.00 42.81 179 THR A CA 1
ATOM 1382 C C . THR A 1 179 ? 4.576 2.985 27.137 1.00 42.81 179 THR A C 1
ATOM 1384 O O . THR A 1 179 ? 4.586 3.447 28.271 1.00 42.81 179 THR A O 1
ATOM 1387 N N . THR A 1 180 ? 3.458 2.600 26.515 1.00 36.97 180 THR A N 1
ATOM 1388 C CA . THR A 1 180 ? 2.254 1.913 27.047 1.00 36.97 180 THR A CA 1
ATOM 1389 C C . THR A 1 180 ? 1.234 1.929 25.893 1.00 36.97 180 THR A C 1
ATOM 1391 O O . THR A 1 180 ? 0.852 2.985 25.411 1.00 36.97 180 THR A O 1
ATOM 1394 N N . SER A 1 181 ? 0.813 0.822 25.283 1.00 38.59 181 SER A N 1
ATOM 1395 C CA . SER A 1 181 ? -0.246 -0.058 25.788 1.00 38.59 181 SER A CA 1
ATOM 1396 C C . SER A 1 181 ? -0.564 -1.137 24.740 1.00 38.59 181 SER A C 1
ATOM 1398 O O . SER A 1 181 ? -0.347 -0.959 23.543 1.00 38.59 181 SER A O 1
ATOM 1400 N N . THR A 1 182 ? -1.099 -2.254 25.219 1.00 41.56 182 THR A N 1
ATOM 1401 C CA . THR A 1 182 ? -1.503 -3.462 24.491 1.00 41.56 182 THR A CA 1
ATOM 1402 C C . THR A 1 182 ? -2.894 -3.294 23.863 1.00 41.56 182 THR A C 1
ATOM 1404 O O . THR A 1 182 ? -3.865 -3.123 24.597 1.00 41.56 182 THR A O 1
ATOM 1407 N N . ASP A 1 183 ? -3.022 -3.408 22.537 1.00 40.59 183 ASP A N 1
ATOM 1408 C CA . ASP A 1 183 ? -4.324 -3.312 21.853 1.00 40.59 183 ASP A CA 1
ATOM 1409 C C . ASP A 1 183 ? -5.003 -4.671 21.638 1.00 40.59 183 ASP A C 1
ATOM 1411 O O . ASP A 1 183 ? -4.432 -5.617 21.081 1.00 40.59 183 ASP A O 1
ATOM 1415 N N . LYS A 1 184 ? -6.276 -4.734 22.045 1.00 37.31 184 LYS A N 1
ATOM 1416 C CA . LYS A 1 184 ? -7.162 -5.897 21.935 1.00 37.31 184 LYS A CA 1
ATOM 1417 C C . LYS A 1 184 ? -7.748 -6.030 20.516 1.00 37.31 184 LYS A C 1
ATOM 1419 O O . LYS A 1 184 ? -8.349 -5.128 19.952 1.00 37.31 184 LYS A O 1
ATOM 1424 N N . SER A 1 185 ? -7.377 -7.155 19.909 1.00 40.16 185 SER A N 1
ATOM 1425 C CA . SER A 1 185 ? -8.060 -8.083 18.988 1.00 40.16 185 SER A CA 1
ATOM 1426 C C . SER A 1 185 ? -9.092 -7.669 17.894 1.00 40.16 185 SER A C 1
ATOM 1428 O O . SER A 1 185 ? -9.904 -6.762 18.004 1.00 40.16 185 SER A O 1
ATOM 1430 N N . ILE A 1 186 ? -8.928 -8.357 16.752 1.00 45.12 186 ILE A N 1
ATOM 1431 C CA . ILE A 1 186 ? -9.906 -8.777 15.735 1.00 45.12 186 ILE A CA 1
ATOM 1432 C C . ILE A 1 186 ? -9.928 -10.277 16.008 1.00 45.12 186 ILE A C 1
ATOM 1434 O O . ILE A 1 186 ? -8.877 -10.900 15.846 1.00 45.12 186 ILE A O 1
ATOM 1438 N N . GLU A 1 187 ? -11.023 -10.849 16.501 1.00 53.81 187 GLU A N 1
ATOM 1439 C CA . GLU A 1 187 ? -10.978 -12.215 17.061 1.00 53.81 187 GLU A CA 1
ATOM 1440 C C . GLU A 1 187 ? -11.356 -13.340 16.096 1.00 53.81 187 GLU A C 1
ATOM 1442 O O . GLU A 1 187 ? -11.060 -14.484 16.404 1.00 53.81 187 GLU A O 1
ATOM 1447 N N . GLY A 1 188 ? -11.871 -13.077 14.893 1.00 53.09 188 GLY A N 1
ATOM 1448 C CA . GLY A 1 188 ? -12.290 -14.174 13.997 1.00 53.09 188 GLY A CA 1
ATOM 1449 C C . GLY A 1 188 ? -11.135 -14.955 13.345 1.00 53.09 188 GLY A C 1
ATOM 1450 O O . GLY A 1 188 ? -10.975 -16.168 13.509 1.00 53.09 188 GLY A O 1
ATOM 1451 N N . ILE A 1 189 ? -10.261 -14.249 12.614 1.00 51.00 189 ILE A N 1
ATOM 1452 C CA . ILE A 1 189 ? -9.200 -14.870 11.787 1.00 51.00 189 ILE A CA 1
ATOM 1453 C C . ILE A 1 189 ? -7.908 -15.090 12.586 1.00 51.00 189 ILE A C 1
ATOM 1455 O O . ILE A 1 189 ? -7.211 -16.091 12.398 1.00 51.00 189 ILE A O 1
ATOM 1459 N N . VAL A 1 190 ? -7.602 -14.170 13.508 1.00 57.34 190 VAL A N 1
ATOM 1460 C CA . VAL A 1 190 ? -6.406 -14.236 14.362 1.00 57.34 190 VAL A CA 1
ATOM 1461 C C . VAL A 1 190 ? -6.485 -15.442 15.306 1.00 57.34 190 VAL A C 1
ATOM 1463 O O . VAL A 1 190 ? -5.473 -16.114 15.507 1.00 57.34 190 VAL A O 1
ATOM 1466 N N . ALA A 1 191 ? -7.678 -15.765 15.823 1.00 54.09 191 ALA A N 1
ATOM 1467 C CA . ALA A 1 191 ? -7.884 -16.912 16.709 1.00 54.09 191 ALA A CA 1
ATOM 1468 C C . ALA A 1 191 ? -7.852 -18.257 15.963 1.00 54.09 191 ALA A C 1
ATOM 1470 O O . ALA A 1 191 ? -7.313 -19.229 16.487 1.00 54.09 191 ALA A O 1
ATOM 1471 N N . SER A 1 192 ? -8.366 -18.307 14.729 1.00 55.84 192 SER A N 1
ATOM 1472 C CA . SER A 1 192 ? -8.506 -19.565 13.980 1.00 55.84 192 SER A CA 1
ATOM 1473 C C . SER A 1 192 ? -7.226 -20.005 13.250 1.00 55.84 192 SER A C 1
ATOM 1475 O O . SER A 1 192 ? -6.974 -21.200 13.141 1.00 55.84 192 SER A O 1
ATOM 1477 N N . HIS A 1 193 ? -6.395 -19.067 12.766 1.00 59.94 193 HIS A N 1
ATOM 1478 C CA . HIS A 1 193 ? -5.224 -19.377 11.920 1.00 59.94 193 HIS A CA 1
ATOM 1479 C C . HIS A 1 193 ? -3.869 -18.871 12.464 1.00 59.94 193 HIS A C 1
ATOM 1481 O O . HIS A 1 193 ? -2.852 -19.025 11.791 1.00 59.94 193 HIS A O 1
ATOM 1487 N N . LYS A 1 194 ? -3.815 -18.270 13.667 1.00 69.31 194 LYS A N 1
ATOM 1488 C CA . LYS A 1 194 ? -2.599 -17.657 14.262 1.00 69.31 194 LYS A CA 1
ATOM 1489 C C . LYS A 1 194 ? -1.913 -16.599 13.372 1.00 69.31 194 LYS A C 1
ATOM 1491 O O . LYS A 1 194 ? -0.717 -16.347 13.509 1.00 69.31 194 LYS A O 1
ATOM 1496 N N . ILE A 1 195 ? -2.650 -15.954 12.466 1.00 76.19 195 ILE A N 1
ATOM 1497 C CA . ILE A 1 195 ? -2.121 -14.876 11.617 1.00 76.19 195 ILE A CA 1
ATOM 1498 C C . ILE A 1 195 ? -2.195 -13.558 12.394 1.00 76.19 195 ILE A C 1
ATOM 1500 O O . ILE A 1 195 ? -3.253 -13.192 12.901 1.00 76.19 195 ILE A O 1
ATOM 1504 N N . SER A 1 196 ? -1.085 -12.822 12.494 1.00 81.56 196 SER A N 1
ATOM 1505 C CA . SER A 1 196 ? -1.058 -11.559 13.238 1.00 81.56 196 SER A CA 1
ATOM 1506 C C . SER A 1 196 ? -1.791 -10.435 12.489 1.00 81.56 196 SER A C 1
ATOM 1508 O O . SER A 1 196 ? -1.744 -10.353 11.261 1.00 81.56 196 SER A O 1
ATOM 1510 N N . LYS A 1 197 ? -2.417 -9.501 13.225 1.00 80.38 197 LYS A N 1
ATOM 1511 C CA . LYS A 1 197 ? -2.985 -8.262 12.646 1.00 80.38 197 LYS A CA 1
ATOM 1512 C C . LYS A 1 197 ? -1.955 -7.503 11.802 1.00 80.38 197 LYS A C 1
ATOM 1514 O O . LYS A 1 197 ? -2.290 -6.950 10.758 1.00 80.38 197 LYS A O 1
ATOM 1519 N N . ALA A 1 198 ? -0.702 -7.512 12.263 1.00 81.44 198 ALA A N 1
ATOM 1520 C CA . ALA A 1 198 ? 0.420 -6.923 11.551 1.00 81.44 198 ALA A CA 1
ATOM 1521 C C . ALA A 1 198 ? 0.658 -7.620 10.207 1.00 81.44 198 ALA A C 1
ATOM 1523 O O . ALA A 1 198 ? 0.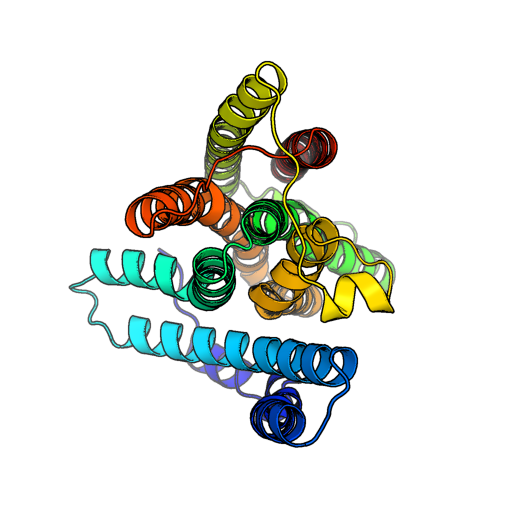840 -6.930 9.224 1.00 81.44 198 ALA A O 1
ATOM 1524 N N . PHE A 1 199 ? 0.578 -8.950 10.113 1.00 86.19 199 PHE A N 1
ATOM 1525 C CA . PHE A 1 199 ? 0.714 -9.651 8.832 1.00 86.19 199 PHE A CA 1
ATOM 1526 C C . PHE A 1 199 ? -0.427 -9.321 7.861 1.00 86.19 199 PHE A C 1
ATOM 1528 O O . PHE A 1 199 ? -0.183 -9.083 6.678 1.00 86.19 199 PHE A O 1
ATOM 1535 N N . ILE A 1 200 ? -1.668 -9.262 8.357 1.00 86.19 200 ILE A N 1
ATOM 1536 C CA . ILE A 1 200 ? -2.827 -8.889 7.531 1.00 86.19 200 ILE A CA 1
ATOM 1537 C C . ILE A 1 200 ? -2.620 -7.487 6.947 1.00 86.19 200 ILE A C 1
ATOM 1539 O O . ILE A 1 200 ? -2.725 -7.313 5.736 1.00 86.19 200 ILE A O 1
ATOM 1543 N N . GLY A 1 201 ? -2.274 -6.509 7.788 1.00 87.25 201 GLY A N 1
ATOM 1544 C CA . GLY A 1 201 ? -2.013 -5.144 7.339 1.00 87.25 201 GLY A CA 1
ATOM 1545 C C . GLY A 1 201 ? -0.767 -5.033 6.462 1.00 87.25 201 GLY A C 1
ATOM 1546 O O . GLY A 1 201 ? -0.848 -4.523 5.362 1.00 87.25 201 GLY A O 1
ATOM 1547 N N . LEU A 1 202 ? 0.376 -5.548 6.904 1.00 89.50 202 LEU A N 1
ATOM 1548 C CA . LEU A 1 202 ? 1.678 -5.344 6.264 1.00 89.50 202 LEU A CA 1
ATOM 1549 C C . LEU A 1 202 ? 1.830 -6.092 4.935 1.00 89.50 202 LEU A C 1
ATOM 1551 O O . LEU A 1 202 ? 2.556 -5.627 4.061 1.00 89.50 202 LEU A O 1
ATOM 1555 N N . ILE A 1 203 ? 1.181 -7.250 4.789 1.00 91.25 203 ILE A N 1
ATOM 1556 C CA . ILE A 1 203 ? 1.368 -8.144 3.640 1.00 91.25 203 ILE A CA 1
ATOM 1557 C C . ILE A 1 203 ? 0.076 -8.276 2.835 1.00 91.25 203 ILE A C 1
ATOM 1559 O O . ILE A 1 203 ? 0.047 -7.932 1.656 1.00 91.25 203 ILE A O 1
ATOM 1563 N N . LEU A 1 204 ? -1.007 -8.760 3.450 1.00 89.19 204 LEU A N 1
ATOM 1564 C CA . LEU A 1 204 ? -2.207 -9.145 2.698 1.00 89.19 204 LEU A CA 1
ATOM 1565 C C . LEU A 1 204 ? -2.933 -7.944 2.080 1.00 89.19 204 LEU A C 1
ATOM 1567 O O . LEU A 1 204 ? -3.287 -7.992 0.900 1.00 89.19 204 LEU A O 1
ATOM 1571 N N . LEU A 1 205 ? -3.143 -6.870 2.846 1.00 90.06 205 LEU A N 1
ATOM 1572 C CA . LEU A 1 205 ? -3.879 -5.699 2.362 1.00 90.06 205 LEU A CA 1
ATOM 1573 C C . LEU A 1 205 ? -3.174 -4.993 1.183 1.00 90.06 205 LEU A C 1
ATOM 1575 O O . LEU A 1 205 ? -3.833 -4.824 0.157 1.00 90.06 205 LEU A O 1
ATOM 1579 N N . PRO A 1 206 ? -1.862 -4.674 1.238 1.00 91.38 206 PRO A N 1
ATOM 1580 C CA . PRO A 1 206 ? -1.119 -4.097 0.117 1.00 91.38 206 PRO A CA 1
ATOM 1581 C C . PRO A 1 206 ? -1.126 -4.972 -1.132 1.00 91.38 206 PRO A C 1
ATOM 1583 O O . PRO A 1 206 ? -1.181 -4.467 -2.257 1.00 91.38 206 PRO A O 1
ATOM 1586 N N . ILE A 1 207 ? -1.047 -6.297 -0.961 1.00 90.06 207 ILE A N 1
ATOM 1587 C CA . ILE A 1 207 ? -1.062 -7.224 -2.095 1.00 90.06 207 ILE A CA 1
ATOM 1588 C C . ILE A 1 207 ? -2.373 -7.084 -2.871 1.00 90.06 207 ILE A C 1
ATOM 1590 O O . ILE A 1 207 ? -2.373 -7.035 -4.098 1.00 90.06 207 ILE A O 1
ATOM 1594 N N . VAL A 1 208 ? -3.498 -6.971 -2.176 1.00 87.44 208 VAL A N 1
ATOM 1595 C CA . VAL A 1 208 ? -4.795 -6.855 -2.841 1.00 87.44 208 VAL A CA 1
ATOM 1596 C C . VAL A 1 208 ? -5.080 -5.448 -3.335 1.00 87.44 208 VAL A C 1
ATOM 1598 O O . VAL A 1 208 ? -5.554 -5.295 -4.461 1.00 87.44 208 VAL A O 1
ATOM 1601 N N . SER A 1 209 ? -4.755 -4.420 -2.551 1.00 86.00 209 SER A N 1
ATOM 1602 C CA . SER A 1 209 ? -5.032 -3.027 -2.916 1.00 86.00 209 SER A CA 1
ATOM 1603 C C . SER A 1 209 ? -4.220 -2.540 -4.118 1.00 86.00 209 SER A C 1
ATOM 1605 O O . SER A 1 209 ? -4.647 -1.602 -4.789 1.00 86.00 209 SER A O 1
ATOM 1607 N N . HIS A 1 210 ? -3.064 -3.152 -4.402 1.00 88.44 210 HIS A N 1
ATOM 1608 C CA . HIS A 1 210 ? -2.160 -2.729 -5.483 1.00 88.44 210 HIS A CA 1
ATOM 1609 C C . HIS A 1 210 ? -1.799 -3.847 -6.466 1.00 88.44 210 HIS A C 1
ATOM 1611 O O . HIS A 1 210 ? -0.793 -3.760 -7.177 1.00 88.44 210 HIS A O 1
ATOM 1617 N N . CYS A 1 211 ? -2.614 -4.901 -6.515 1.00 87.06 211 CYS A N 1
ATOM 1618 C CA . CYS A 1 211 ? -2.431 -6.036 -7.417 1.00 87.06 211 CYS A CA 1
ATOM 1619 C C . CYS A 1 211 ? -2.312 -5.631 -8.897 1.00 87.06 211 CYS A C 1
ATOM 1621 O O . C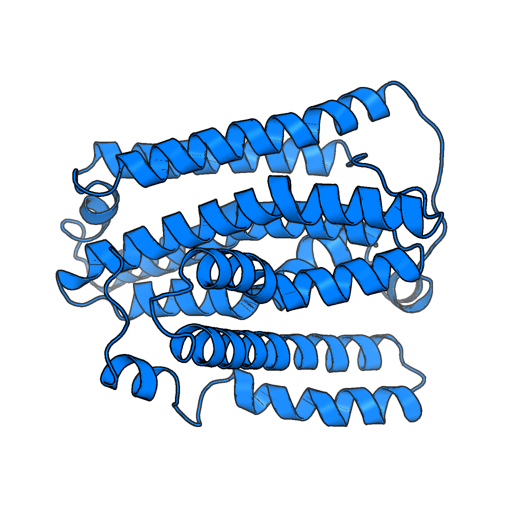YS A 1 211 ? -1.539 -6.225 -9.654 1.00 87.06 211 CYS A O 1
ATOM 1623 N N . ASP A 1 212 ? -3.037 -4.588 -9.302 1.00 82.75 212 ASP A N 1
ATOM 1624 C CA . ASP A 1 212 ? -3.003 -4.005 -10.639 1.00 82.75 212 ASP A CA 1
ATOM 1625 C C . ASP A 1 212 ? -1.600 -3.510 -11.006 1.00 82.75 212 ASP A C 1
ATOM 1627 O O . ASP A 1 212 ? -1.142 -3.743 -12.125 1.00 82.75 212 ASP A O 1
ATOM 1631 N N . LYS A 1 213 ? -0.885 -2.892 -10.057 1.00 85.56 213 LYS A N 1
ATOM 1632 C CA . LYS A 1 213 ? 0.470 -2.364 -10.262 1.00 85.56 213 LYS A CA 1
ATOM 1633 C C . LYS A 1 213 ? 1.488 -3.487 -10.455 1.00 85.56 213 LYS A C 1
ATOM 1635 O O . LYS A 1 213 ? 2.333 -3.366 -11.338 1.00 85.56 213 LYS A O 1
ATOM 1640 N N . TYR A 1 214 ? 1.387 -4.581 -9.694 1.00 88.81 214 TYR A N 1
ATOM 1641 C CA . TYR A 1 214 ? 2.273 -5.746 -9.853 1.00 88.81 214 TYR A CA 1
ATOM 1642 C C . TYR A 1 214 ? 2.085 -6.420 -11.212 1.00 88.81 214 TYR A C 1
ATOM 1644 O O . TYR A 1 214 ? 3.046 -6.774 -11.890 1.00 88.81 214 TYR A O 1
ATOM 1652 N N . ILE A 1 215 ? 0.828 -6.592 -11.625 1.00 85.31 215 ILE A N 1
ATOM 1653 C CA . ILE A 1 215 ? 0.512 -7.225 -12.905 1.00 85.31 215 ILE A CA 1
ATOM 1654 C C . ILE A 1 215 ? 0.909 -6.303 -14.059 1.00 85.31 215 ILE A C 1
ATOM 1656 O O . ILE A 1 215 ? 1.469 -6.772 -15.045 1.00 85.31 215 ILE A O 1
ATOM 1660 N N . SER A 1 216 ? 0.681 -4.995 -13.925 1.00 82.19 216 SER A N 1
ATOM 1661 C CA . SER A 1 216 ? 1.101 -4.001 -14.914 1.00 82.19 216 SER A CA 1
ATOM 1662 C C . SER A 1 216 ? 2.623 -3.963 -15.074 1.00 82.19 216 SER A C 1
ATOM 1664 O O . SER A 1 216 ? 3.108 -3.989 -16.204 1.00 82.19 216 SER A O 1
ATOM 1666 N N . SER A 1 217 ? 3.391 -3.986 -13.975 1.00 82.25 217 SER A N 1
ATOM 1667 C CA . SER A 1 217 ? 4.856 -3.986 -14.050 1.00 82.25 217 SER A CA 1
ATOM 1668 C C . SER A 1 217 ? 5.397 -5.243 -14.733 1.00 82.25 217 SER A C 1
ATOM 1670 O O . SER A 1 217 ? 6.221 -5.131 -15.639 1.00 82.25 217 SER A O 1
ATOM 1672 N N . ALA A 1 218 ? 4.869 -6.423 -14.388 1.00 85.75 218 ALA A N 1
ATOM 1673 C CA . ALA A 1 218 ? 5.214 -7.679 -15.052 1.00 85.75 218 ALA A CA 1
ATOM 1674 C C . ALA A 1 218 ? 4.824 -7.685 -16.540 1.00 85.75 218 ALA A C 1
ATOM 1676 O O . ALA A 1 218 ? 5.588 -8.139 -17.389 1.00 85.75 218 ALA A O 1
ATOM 1677 N N . TYR A 1 219 ? 3.629 -7.189 -16.868 1.00 82.75 219 TYR A N 1
ATOM 1678 C CA . TYR A 1 219 ? 3.107 -7.177 -18.232 1.00 82.75 219 TYR A CA 1
ATOM 1679 C C . TYR A 1 219 ? 3.901 -6.246 -19.151 1.00 82.75 219 TYR A C 1
ATOM 1681 O O . TYR A 1 219 ? 4.234 -6.631 -20.275 1.00 82.75 219 TYR A O 1
ATOM 1689 N N . ILE A 1 220 ? 4.191 -5.028 -18.685 1.00 78.62 220 ILE A N 1
ATOM 1690 C CA . ILE A 1 220 ? 4.976 -4.038 -19.429 1.00 78.62 220 ILE A CA 1
ATOM 1691 C C . ILE A 1 220 ? 6.381 -4.576 -19.689 1.00 78.62 220 ILE A C 1
ATOM 1693 O O . ILE A 1 220 ? 6.879 -4.444 -20.804 1.00 78.62 220 ILE A O 1
ATOM 1697 N N . GLU A 1 221 ? 6.992 -5.205 -18.685 1.00 78.50 221 GLU A N 1
ATOM 1698 C CA . GLU A 1 221 ? 8.340 -5.744 -18.815 1.00 78.50 221 GLU A CA 1
ATOM 1699 C C . GLU A 1 221 ? 8.395 -6.943 -19.767 1.00 78.50 221 GLU A C 1
ATOM 1701 O O . GLU A 1 221 ? 9.240 -6.997 -20.658 1.00 78.50 221 GLU A O 1
ATOM 1706 N N . ARG A 1 222 ? 7.437 -7.870 -19.653 1.00 79.69 222 ARG A N 1
ATOM 1707 C CA . ARG A 1 222 ? 7.367 -9.057 -20.512 1.00 79.69 222 ARG A CA 1
ATOM 1708 C C . ARG A 1 222 ? 7.153 -8.721 -21.987 1.00 79.69 222 ARG A C 1
ATOM 1710 O O . ARG A 1 222 ? 7.739 -9.372 -22.840 1.00 79.69 222 ARG A O 1
ATOM 1717 N N . ASN A 1 223 ? 6.297 -7.747 -22.293 1.00 75.88 223 ASN A N 1
ATOM 1718 C CA . ASN A 1 223 ? 5.932 -7.406 -23.675 1.00 75.88 223 ASN A CA 1
ATOM 1719 C C . ASN A 1 223 ? 6.788 -6.276 -24.266 1.00 75.88 223 ASN A C 1
ATOM 1721 O O . ASN A 1 223 ? 6.415 -5.658 -25.267 1.00 75.88 223 ASN A O 1
ATOM 1725 N N . ASN A 1 224 ? 7.922 -5.969 -23.641 1.00 70.19 224 ASN A N 1
ATOM 1726 C CA . ASN A 1 224 ? 8.853 -4.984 -24.154 1.00 70.19 224 ASN A CA 1
ATOM 1727 C C . ASN A 1 224 ? 9.584 -5.544 -25.386 1.00 70.19 224 ASN A C 1
ATOM 1729 O O . ASN A 1 224 ? 10.435 -6.411 -25.237 1.00 70.19 224 ASN A O 1
ATOM 1733 N N . HIS A 1 225 ? 9.295 -5.044 -26.589 1.00 58.69 225 HIS A N 1
ATOM 1734 C CA . HIS A 1 225 ? 10.028 -5.450 -27.796 1.00 58.69 225 HIS A CA 1
ATOM 1735 C C . HIS A 1 225 ? 10.650 -4.289 -28.599 1.00 58.69 225 HIS A C 1
ATOM 1737 O O . HIS A 1 225 ? 11.351 -4.577 -29.558 1.00 58.69 225 HIS A O 1
ATOM 1743 N N . ASN A 1 226 ? 10.463 -3.006 -28.227 1.00 52.41 226 ASN A N 1
ATOM 1744 C CA . ASN A 1 226 ? 10.898 -1.842 -29.033 1.00 52.41 226 ASN A CA 1
ATOM 1745 C C . ASN A 1 226 ? 11.392 -0.636 -28.193 1.00 52.41 226 ASN A C 1
ATOM 1747 O O . ASN A 1 226 ? 10.971 -0.451 -27.057 1.00 52.41 226 ASN A O 1
ATOM 1751 N N . ASN A 1 227 ? 12.166 0.276 -28.804 1.00 48.59 227 ASN A N 1
ATOM 1752 C CA . ASN A 1 227 ? 12.738 1.512 -28.212 1.00 48.59 227 ASN A CA 1
ATOM 1753 C C . ASN A 1 227 ? 11.731 2.536 -27.629 1.00 48.59 227 ASN A C 1
ATOM 1755 O O . ASN A 1 227 ? 12.126 3.489 -26.959 1.00 48.59 227 ASN A O 1
ATOM 1759 N N . GLU A 1 228 ? 10.425 2.327 -27.804 1.00 50.81 228 GLU A N 1
ATOM 1760 C CA . GLU A 1 228 ? 9.369 3.044 -27.067 1.00 50.81 228 GLU A CA 1
ATOM 1761 C C . GLU A 1 228 ? 9.326 2.644 -25.568 1.00 50.81 228 GLU A C 1
ATOM 1763 O O . GLU A 1 228 ? 8.588 3.220 -24.764 1.00 50.81 228 GLU A O 1
ATOM 1768 N N . CYS A 1 229 ? 10.133 1.652 -25.171 1.00 52.94 229 CYS A N 1
ATOM 1769 C CA . CYS A 1 229 ? 10.130 1.056 -23.842 1.00 52.94 229 CYS A CA 1
ATOM 1770 C C . CYS A 1 229 ? 10.991 1.728 -22.781 1.00 52.94 229 CYS A C 1
ATOM 1772 O O . CYS A 1 229 ? 10.767 1.455 -21.600 1.00 52.94 229 CYS A O 1
ATOM 1774 N N . ALA A 1 230 ? 11.871 2.667 -23.135 1.00 54.94 230 ALA A N 1
ATOM 1775 C CA . ALA A 1 230 ? 12.529 3.484 -22.116 1.00 54.94 230 ALA A CA 1
ATOM 1776 C C . ALA A 1 230 ? 11.529 4.286 -21.286 1.00 54.94 230 ALA A C 1
ATOM 1778 O O . ALA A 1 230 ? 11.585 4.297 -20.056 1.00 54.94 230 ALA A O 1
ATOM 1779 N N . ASN A 1 231 ? 10.517 4.835 -21.954 1.00 63.06 231 ASN A N 1
ATOM 1780 C CA . ASN A 1 231 ? 9.455 5.576 -21.292 1.00 63.06 231 ASN A CA 1
ATOM 1781 C C . ASN A 1 231 ? 8.587 4.669 -20.405 1.00 63.06 231 ASN A C 1
ATOM 1783 O O . ASN A 1 231 ? 8.167 5.091 -19.329 1.00 63.06 231 ASN A O 1
ATOM 1787 N N . LYS A 1 232 ? 8.343 3.416 -20.818 1.00 69.94 232 LYS A N 1
ATOM 1788 C CA . LYS A 1 232 ? 7.482 2.472 -20.084 1.00 69.94 232 LYS A CA 1
ATOM 1789 C C . LYS A 1 232 ? 8.170 1.897 -18.839 1.00 69.94 232 LYS A C 1
ATOM 1791 O O . LYS A 1 232 ? 7.555 1.869 -17.776 1.00 69.94 232 LYS A O 1
ATOM 1796 N N . ARG A 1 233 ? 9.451 1.522 -18.933 1.00 71.81 233 ARG A N 1
ATOM 1797 C CA . ARG A 1 233 ? 10.261 1.084 -17.778 1.00 71.81 233 ARG A CA 1
ATOM 1798 C C . ARG A 1 233 ? 10.441 2.201 -16.753 1.00 71.81 233 ARG A C 1
ATOM 1800 O O . ARG A 1 233 ? 10.198 2.007 -15.564 1.00 71.81 233 ARG A O 1
ATOM 1807 N N . PHE A 1 234 ? 10.775 3.402 -17.225 1.00 73.44 234 PHE A N 1
ATOM 1808 C CA . PHE A 1 234 ? 10.879 4.586 -16.376 1.00 73.44 234 PHE A CA 1
ATOM 1809 C C . PHE A 1 234 ? 9.555 4.913 -15.669 1.00 73.44 234 PHE A C 1
ATOM 1811 O O . PHE A 1 234 ? 9.542 5.228 -14.476 1.00 73.44 234 PHE A O 1
ATOM 1818 N N . ALA A 1 235 ? 8.426 4.776 -16.373 1.00 76.31 235 ALA A N 1
ATOM 1819 C CA . ALA A 1 235 ? 7.110 4.984 -15.784 1.00 76.31 235 ALA A CA 1
ATOM 1820 C C . ALA A 1 235 ? 6.850 4.048 -14.593 1.00 76.31 235 ALA A C 1
ATOM 1822 O O . ALA A 1 235 ? 6.300 4.511 -13.601 1.00 76.31 235 ALA A O 1
ATOM 1823 N N . ILE A 1 236 ? 7.287 2.783 -14.623 1.00 78.75 236 ILE A N 1
ATOM 1824 C CA . ILE A 1 236 ? 7.105 1.842 -13.499 1.00 78.75 236 ILE A CA 1
ATOM 1825 C C . ILE A 1 236 ? 7.848 2.321 -12.249 1.00 78.75 236 ILE A C 1
ATOM 1827 O O . ILE A 1 236 ? 7.277 2.323 -11.154 1.00 78.75 236 ILE A O 1
ATOM 1831 N N . ILE A 1 237 ? 9.094 2.777 -12.406 1.00 79.38 237 ILE A N 1
ATOM 1832 C CA . ILE A 1 237 ? 9.895 3.319 -11.301 1.00 79.38 237 ILE A CA 1
ATOM 1833 C C . ILE A 1 237 ? 9.206 4.560 -10.726 1.00 79.38 237 ILE A C 1
ATOM 1835 O O . ILE A 1 237 ? 8.983 4.640 -9.517 1.00 79.38 237 ILE A O 1
ATOM 1839 N N . VAL A 1 238 ? 8.796 5.497 -11.586 1.00 79.69 238 VAL A N 1
ATOM 1840 C CA . VAL A 1 238 ? 8.097 6.720 -11.165 1.00 79.69 238 VAL A CA 1
ATOM 1841 C C . VAL A 1 238 ? 6.766 6.409 -10.483 1.00 79.69 238 VAL A C 1
ATOM 1843 O O . VAL A 1 238 ? 6.472 7.005 -9.451 1.00 79.69 238 VAL A O 1
ATOM 1846 N N . ILE A 1 239 ? 5.965 5.481 -11.013 1.00 82.88 239 ILE A N 1
ATOM 1847 C CA . ILE A 1 239 ? 4.684 5.063 -10.422 1.00 82.88 239 ILE A CA 1
ATOM 1848 C C . ILE A 1 239 ? 4.913 4.464 -9.033 1.00 82.88 239 ILE A C 1
ATOM 1850 O O . ILE A 1 239 ? 4.195 4.809 -8.091 1.00 82.88 239 ILE A O 1
ATOM 1854 N N . SER A 1 240 ? 5.930 3.612 -8.895 1.00 85.19 240 SER A N 1
ATOM 1855 C CA . SER A 1 240 ? 6.299 2.979 -7.627 1.00 85.19 240 SER A CA 1
ATOM 1856 C C . SER A 1 240 ? 6.712 4.028 -6.596 1.00 85.19 240 SER A C 1
ATOM 1858 O O . SER A 1 240 ? 6.171 4.075 -5.497 1.00 85.19 240 SER A O 1
ATOM 1860 N N . VAL A 1 241 ? 7.614 4.943 -6.968 1.00 85.31 241 VAL A N 1
ATOM 1861 C CA . VAL A 1 241 ? 8.078 6.015 -6.077 1.00 85.31 241 VAL A CA 1
ATOM 1862 C C . VAL A 1 241 ? 6.958 6.975 -5.701 1.00 85.31 241 VAL A C 1
ATOM 1864 O O . VAL A 1 241 ? 6.793 7.277 -4.521 1.00 85.31 241 VAL A O 1
ATOM 1867 N N . ARG A 1 242 ? 6.169 7.425 -6.677 1.00 86.62 242 ARG A N 1
ATOM 1868 C CA . ARG A 1 242 ? 5.050 8.341 -6.453 1.00 86.62 242 ARG A CA 1
ATOM 1869 C C . ARG A 1 242 ? 4.028 7.745 -5.492 1.00 86.62 242 ARG A C 1
ATOM 1871 O O . ARG A 1 242 ? 3.601 8.442 -4.581 1.00 86.62 242 ARG A O 1
ATOM 1878 N N . SER A 1 243 ? 3.670 6.474 -5.672 1.00 89.56 243 SER A N 1
ATOM 1879 C CA . SER A 1 243 ? 2.691 5.805 -4.808 1.00 89.56 243 SER A CA 1
ATOM 1880 C C . SER A 1 243 ? 3.185 5.724 -3.355 1.00 89.56 243 SER A C 1
ATOM 1882 O O . SER A 1 243 ? 2.427 6.021 -2.433 1.00 89.56 243 SER A O 1
ATOM 1884 N N . SER A 1 244 ? 4.478 5.447 -3.140 1.00 91.25 244 SER A N 1
ATOM 1885 C CA . SER A 1 244 ? 5.074 5.481 -1.798 1.00 91.25 244 SER A CA 1
ATOM 1886 C C . SER A 1 244 ? 5.046 6.882 -1.177 1.00 91.25 244 SER A C 1
ATOM 1888 O O . SER A 1 244 ? 4.705 7.026 -0.006 1.00 91.25 244 SER A O 1
ATOM 1890 N N . ILE A 1 245 ? 5.371 7.925 -1.955 1.00 90.12 245 ILE A N 1
ATOM 1891 C CA . ILE A 1 245 ? 5.334 9.321 -1.485 1.00 90.12 245 ILE A CA 1
ATOM 1892 C C . ILE A 1 245 ? 3.907 9.725 -1.112 1.00 90.12 245 ILE A C 1
ATOM 1894 O O . ILE A 1 245 ? 3.705 10.313 -0.056 1.00 90.12 245 ILE A O 1
ATOM 1898 N N . GLN A 1 246 ? 2.918 9.408 -1.952 1.00 91.88 246 GLN A N 1
ATOM 1899 C CA . GLN A 1 246 ? 1.507 9.695 -1.672 1.00 91.88 246 GLN A CA 1
ATOM 1900 C C . GLN A 1 246 ? 1.054 8.996 -0.388 1.00 91.88 246 GLN A C 1
ATOM 1902 O O . GLN A 1 246 ? 0.421 9.619 0.463 1.00 91.88 246 GLN A O 1
ATOM 1907 N N . THR A 1 247 ? 1.440 7.734 -0.203 1.00 91.88 247 THR A N 1
ATOM 1908 C CA . THR A 1 247 ? 1.112 6.990 1.016 1.00 91.88 247 THR A CA 1
ATOM 1909 C C . THR A 1 247 ? 1.719 7.652 2.252 1.00 91.88 247 THR A C 1
ATOM 1911 O O . THR A 1 247 ? 1.015 7.893 3.233 1.00 91.88 247 THR A O 1
ATOM 1914 N N . ALA A 1 248 ? 2.999 8.024 2.194 1.00 91.69 248 ALA A N 1
ATOM 1915 C CA . ALA A 1 248 ? 3.713 8.603 3.327 1.00 91.69 248 ALA A CA 1
ATOM 1916 C C . ALA A 1 248 ? 3.306 10.053 3.651 1.00 91.69 248 ALA A C 1
ATOM 1918 O O . ALA A 1 248 ? 3.118 10.384 4.817 1.00 91.69 248 ALA A O 1
ATOM 1919 N N . LEU A 1 249 ? 3.167 10.916 2.639 1.00 91.75 249 LEU A N 1
ATOM 1920 C CA . LEU A 1 249 ? 2.963 12.362 2.819 1.00 91.75 249 LEU A CA 1
ATOM 1921 C C . LEU A 1 249 ? 1.506 12.818 2.725 1.00 91.75 249 LEU A C 1
ATOM 1923 O O . LEU A 1 249 ? 1.212 13.943 3.116 1.00 91.75 249 LEU A O 1
ATOM 1927 N N . ILE A 1 250 ? 0.603 11.994 2.189 1.00 92.00 250 ILE A N 1
ATOM 1928 C CA . ILE A 1 250 ? -0.803 12.375 1.991 1.00 92.00 250 ILE A CA 1
ATOM 1929 C C . ILE A 1 250 ? -1.713 11.438 2.779 1.00 92.00 250 ILE A C 1
ATOM 1931 O O . ILE A 1 250 ? -2.401 11.875 3.694 1.00 92.00 250 ILE A O 1
ATOM 1935 N N . ILE A 1 251 ? -1.688 10.140 2.480 1.00 92.69 251 ILE A N 1
ATOM 1936 C CA . ILE A 1 251 ? -2.631 9.175 3.069 1.00 92.69 251 ILE A CA 1
ATOM 1937 C C . ILE A 1 251 ? -2.401 9.022 4.570 1.00 92.69 251 ILE A C 1
ATOM 1939 O O . ILE A 1 251 ? -3.336 9.127 5.359 1.00 92.69 251 ILE A O 1
ATOM 1943 N N . THR A 1 252 ? -1.150 8.802 4.967 1.00 94.06 252 THR A N 1
ATOM 1944 C CA . THR A 1 252 ? -0.778 8.599 6.367 1.00 94.06 252 THR A CA 1
ATOM 1945 C C . THR A 1 252 ? -1.193 9.770 7.271 1.00 94.06 252 THR A C 1
ATOM 1947 O O . THR A 1 252 ? -1.902 9.519 8.249 1.00 94.06 252 THR A O 1
ATOM 1950 N N . PRO A 1 253 ? -0.853 11.044 6.977 1.00 94.38 253 PRO A N 1
ATOM 1951 C CA . PRO A 1 253 ? -1.306 12.158 7.810 1.00 94.38 253 PRO A CA 1
ATOM 1952 C C . PRO A 1 253 ? -2.827 12.349 7.778 1.00 94.38 253 PRO A C 1
ATOM 1954 O O . PRO A 1 253 ? -3.410 12.642 8.820 1.00 94.38 253 PRO A O 1
ATOM 1957 N N . ILE A 1 254 ? -3.489 12.126 6.634 1.00 94.19 254 ILE A N 1
ATOM 1958 C CA . ILE A 1 254 ? -4.957 12.184 6.553 1.00 94.19 254 ILE A CA 1
ATOM 1959 C C . ILE A 1 254 ? -5.594 11.160 7.499 1.00 94.19 254 ILE A C 1
ATOM 1961 O O . ILE A 1 254 ? -6.517 11.509 8.226 1.00 94.19 254 ILE A O 1
ATOM 1965 N N . LEU A 1 255 ? -5.097 9.922 7.545 1.00 95.12 255 LEU A N 1
ATOM 1966 C CA . LEU A 1 255 ? -5.638 8.886 8.431 1.00 95.12 255 LEU A CA 1
ATOM 1967 C C . LEU A 1 255 ? -5.388 9.173 9.913 1.00 95.12 255 LEU A C 1
ATOM 1969 O O . LEU A 1 255 ? -6.249 8.870 10.735 1.00 95.12 255 LEU A O 1
ATOM 1973 N N . VAL A 1 256 ? -4.249 9.776 10.265 1.00 95.38 256 VAL A N 1
ATOM 1974 C CA . VAL A 1 256 ? -3.987 10.219 11.645 1.00 95.38 256 VAL A CA 1
ATOM 1975 C C . VAL A 1 256 ? -4.993 11.291 12.062 1.00 95.38 256 VAL A C 1
ATOM 1977 O O . VAL A 1 256 ? -5.648 11.145 13.092 1.00 95.38 256 VAL A O 1
ATOM 1980 N N . ILE A 1 257 ? -5.178 12.322 11.230 1.00 96.62 257 ILE A N 1
ATOM 1981 C CA . ILE A 1 257 ? -6.128 13.411 11.494 1.00 96.62 257 ILE A CA 1
ATOM 1982 C C . ILE A 1 257 ? -7.564 12.878 11.558 1.00 96.62 257 ILE A C 1
ATOM 1984 O O . ILE A 1 257 ? -8.302 13.215 12.481 1.00 96.62 257 ILE A O 1
ATOM 1988 N N . LEU A 1 258 ? -7.959 12.019 10.613 1.00 96.25 258 LEU A N 1
ATOM 1989 C CA . LEU A 1 258 ? -9.274 11.377 10.627 1.00 96.25 258 LEU A CA 1
ATOM 1990 C C . LEU A 1 258 ? -9.479 10.553 11.895 1.00 96.25 258 LEU A C 1
ATOM 1992 O O . LEU A 1 258 ? -10.551 10.636 12.483 1.00 96.25 258 LEU A O 1
ATOM 1996 N N . GLY A 1 259 ? -8.457 9.815 12.336 1.00 95.62 259 GLY A N 1
ATOM 1997 C CA . GLY A 1 259 ? -8.486 9.063 13.586 1.00 95.62 259 GLY A CA 1
ATOM 1998 C C . GLY A 1 259 ? -8.825 9.964 14.766 1.00 95.62 259 GLY A C 1
ATOM 1999 O O . GLY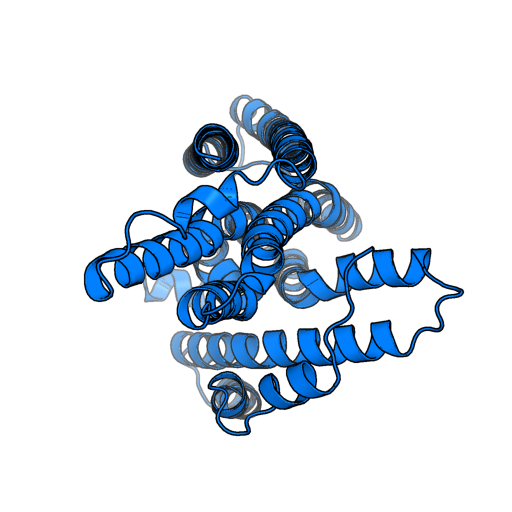 A 1 259 ? -9.762 9.674 15.503 1.00 95.62 259 GLY A O 1
ATOM 2000 N N . TRP A 1 260 ? -8.150 11.107 14.883 1.00 95.44 260 TRP A N 1
ATOM 2001 C CA . TRP A 1 260 ? -8.430 12.080 15.941 1.00 95.44 260 TRP A CA 1
ATOM 2002 C C . TRP A 1 260 ? -9.846 12.655 15.855 1.00 95.44 260 TRP A C 1
ATOM 2004 O O . TRP A 1 260 ? -10.511 12.764 16.881 1.00 95.44 260 TRP A O 1
ATOM 2014 N N . ILE A 1 261 ? -10.339 12.958 14.649 1.00 97.50 261 ILE A N 1
ATOM 2015 C CA . ILE A 1 261 ? -11.711 13.454 14.438 1.00 97.50 261 ILE A CA 1
ATOM 2016 C C . ILE A 1 261 ? -12.754 12.435 14.919 1.00 97.50 261 ILE A C 1
ATOM 2018 O O . ILE A 1 261 ? -13.768 12.825 15.494 1.00 97.50 261 ILE A O 1
ATOM 2022 N N . ILE A 1 262 ? -12.513 11.137 14.713 1.00 95.75 262 ILE A N 1
ATOM 2023 C CA . ILE A 1 262 ? -13.433 10.065 15.125 1.00 95.75 262 ILE A CA 1
ATOM 2024 C C . ILE A 1 262 ? -13.110 9.473 16.511 1.00 95.75 262 ILE A C 1
ATOM 2026 O O . ILE A 1 262 ? -13.610 8.400 16.844 1.00 95.75 262 ILE A O 1
ATOM 2030 N N . ASN A 1 263 ? -12.297 10.160 17.327 1.00 93.62 263 ASN A N 1
ATOM 2031 C CA . ASN A 1 263 ? -11.863 9.733 18.668 1.00 93.62 263 ASN A CA 1
ATOM 2032 C C . ASN A 1 263 ? -11.140 8.372 18.715 1.00 93.62 263 ASN A C 1
ATOM 2034 O O . ASN A 1 263 ? -11.208 7.646 19.706 1.00 93.62 263 ASN A O 1
ATOM 2038 N N . GLN A 1 264 ? -10.423 8.029 17.650 1.00 91.75 264 GLN A N 1
ATOM 2039 C CA . GLN A 1 264 ? -9.559 6.858 17.569 1.00 91.75 264 GLN A CA 1
ATOM 2040 C C . GLN A 1 264 ? -8.092 7.276 17.777 1.00 91.75 264 GLN A C 1
ATOM 2042 O O . GLN A 1 264 ? -7.638 8.232 17.139 1.00 91.75 264 GLN A O 1
ATOM 2047 N N . PRO A 1 265 ? -7.310 6.580 18.627 1.00 91.25 265 PRO A N 1
ATOM 2048 C CA . PRO A 1 265 ? -5.934 6.953 18.967 1.00 91.25 265 PRO A CA 1
ATOM 2049 C C . PRO A 1 265 ? -4.939 6.568 17.857 1.00 91.25 265 PRO A C 1
ATOM 2051 O O . PRO A 1 265 ? -3.944 5.876 18.081 1.00 91.25 265 PRO A O 1
ATOM 2054 N N . MET A 1 266 ? -5.207 7.004 16.625 1.00 91.81 266 MET A N 1
ATOM 2055 C CA . MET A 1 266 ? -4.328 6.766 15.489 1.00 91.81 266 MET A CA 1
ATOM 2056 C C . MET A 1 266 ? -3.021 7.540 15.666 1.00 91.81 266 MET A C 1
ATOM 2058 O O . MET A 1 266 ? -3.008 8.752 15.890 1.00 91.81 266 MET A O 1
ATOM 2062 N N . SER A 1 267 ? -1.909 6.822 15.550 1.00 89.75 267 SER A N 1
ATOM 2063 C CA . SER A 1 267 ? -0.558 7.357 15.698 1.00 89.75 267 SER A CA 1
ATOM 2064 C C . SER A 1 267 ? 0.390 6.719 14.686 1.00 89.75 267 SER A C 1
ATOM 2066 O O . SER A 1 267 ? 0.086 5.685 14.089 1.00 89.75 267 SER A O 1
ATOM 2068 N N . LEU A 1 268 ? 1.571 7.314 14.531 1.00 86.44 268 LEU A N 1
ATOM 2069 C CA . LEU A 1 268 ? 2.658 6.807 13.686 1.00 86.44 268 LEU A CA 1
ATOM 2070 C C . LEU A 1 268 ? 3.598 5.863 14.454 1.00 86.44 268 LEU A C 1
ATOM 2072 O O . LEU A 1 268 ? 4.795 5.816 14.192 1.00 86.44 268 LEU A O 1
ATOM 2076 N N . SER A 1 269 ? 3.065 5.138 15.441 1.00 82.25 269 SER A N 1
ATOM 2077 C CA . SER A 1 269 ? 3.836 4.167 16.215 1.00 82.25 269 SER A CA 1
ATOM 2078 C C . SER A 1 269 ? 3.912 2.838 15.468 1.00 82.25 269 SER A C 1
ATOM 2080 O O . SER A 1 269 ? 2.973 2.039 15.460 1.00 82.25 269 SER A O 1
ATOM 2082 N N . PHE A 1 270 ? 5.043 2.611 14.810 1.00 83.81 270 PHE A N 1
ATOM 2083 C CA . PHE A 1 270 ? 5.342 1.357 14.129 1.00 83.81 270 PHE A CA 1
ATOM 2084 C C . PHE A 1 270 ? 6.219 0.463 15.005 1.00 83.81 270 PHE A C 1
ATOM 2086 O O . PHE A 1 270 ? 6.938 0.934 15.884 1.00 83.81 270 PHE A O 1
ATOM 2093 N N . SER A 1 271 ? 6.180 -0.850 14.772 1.00 83.06 271 SER A N 1
ATOM 2094 C CA . SER A 1 271 ? 7.107 -1.750 15.464 1.00 83.06 271 SER A CA 1
ATOM 2095 C C . SER A 1 271 ? 8.546 -1.510 15.003 1.00 83.06 271 SER A C 1
ATOM 2097 O O . SER A 1 271 ? 8.792 -1.046 13.886 1.00 83.06 271 SER A O 1
ATOM 2099 N N . ILE A 1 272 ? 9.508 -1.894 15.843 1.00 80.50 272 ILE A N 1
ATOM 2100 C CA . ILE A 1 272 ? 10.939 -1.827 15.511 1.00 80.50 272 ILE A CA 1
ATOM 2101 C C . ILE A 1 272 ? 11.225 -2.600 14.223 1.00 80.50 272 ILE A C 1
ATOM 2103 O O . ILE A 1 272 ? 11.906 -2.092 13.340 1.00 80.50 272 ILE A O 1
ATOM 2107 N N . PHE A 1 273 ? 10.660 -3.803 14.096 1.00 82.50 273 PHE A N 1
ATOM 2108 C CA . PHE A 1 273 ? 10.815 -4.629 12.904 1.00 82.50 273 PHE A CA 1
ATOM 2109 C C . PHE A 1 273 ? 10.332 -3.901 11.644 1.00 82.50 273 PHE A C 1
ATOM 2111 O O . PHE A 1 273 ? 11.083 -3.771 10.684 1.00 82.50 273 PHE A O 1
ATOM 2118 N N . GLU A 1 274 ? 9.113 -3.360 11.666 1.00 85.75 274 GLU A N 1
ATOM 2119 C CA . GLU A 1 274 ? 8.553 -2.639 10.519 1.00 85.75 274 GLU A CA 1
ATOM 2120 C C . GLU A 1 274 ? 9.355 -1.373 10.180 1.00 85.75 274 GLU A C 1
ATOM 2122 O O . GLU A 1 274 ? 9.580 -1.075 9.008 1.00 85.75 274 GLU A O 1
ATOM 2127 N N . THR A 1 275 ? 9.838 -0.664 11.203 1.00 86.56 275 THR A N 1
ATOM 2128 C CA . THR A 1 275 ? 10.686 0.527 11.056 1.00 86.56 275 THR A CA 1
ATOM 2129 C C . THR A 1 275 ? 12.017 0.176 10.386 1.00 86.56 275 THR A C 1
ATOM 2131 O O . THR A 1 275 ? 12.418 0.829 9.423 1.00 86.56 275 THR A O 1
ATOM 2134 N N . VAL A 1 276 ? 12.685 -0.889 10.840 1.00 87.81 276 VAL A N 1
ATOM 2135 C CA . VAL A 1 276 ? 13.940 -1.378 10.248 1.00 87.81 276 VAL A CA 1
ATOM 2136 C C . VAL A 1 276 ? 13.714 -1.837 8.807 1.00 87.81 276 VAL A C 1
ATOM 2138 O O . VAL A 1 276 ? 14.478 -1.456 7.920 1.00 87.81 276 VAL A O 1
ATOM 2141 N N . CYS A 1 277 ? 12.641 -2.590 8.543 1.00 90.06 277 CYS A N 1
ATOM 2142 C CA . CYS A 1 277 ? 12.271 -2.997 7.188 1.00 90.06 277 CYS A CA 1
ATOM 2143 C C . CYS A 1 277 ? 12.060 -1.793 6.266 1.00 90.06 277 CYS A C 1
ATOM 2145 O O . CYS A 1 277 ? 12.556 -1.805 5.142 1.00 90.06 277 CYS A O 1
ATOM 2147 N N . LEU A 1 278 ? 11.370 -0.747 6.734 1.00 90.38 278 LEU A N 1
ATOM 2148 C CA . LEU A 1 278 ? 11.155 0.476 5.962 1.00 90.38 278 LEU A CA 1
ATOM 2149 C C . LEU A 1 278 ? 12.480 1.167 5.620 1.00 90.38 278 LEU A C 1
ATOM 2151 O O . LEU A 1 278 ? 12.704 1.513 4.461 1.00 90.38 278 LEU A O 1
ATOM 2155 N N . VAL A 1 279 ? 13.367 1.343 6.604 1.00 89.50 279 VAL A N 1
ATOM 2156 C CA . VAL A 1 279 ? 14.676 1.983 6.396 1.00 89.50 279 VAL A CA 1
ATOM 2157 C C . VAL A 1 279 ? 15.507 1.200 5.379 1.00 89.50 279 VAL A C 1
ATOM 2159 O O . VAL A 1 279 ? 16.007 1.784 4.417 1.00 89.50 279 VAL A O 1
ATOM 2162 N N . ILE A 1 280 ? 15.601 -0.124 5.537 1.00 91.19 280 ILE A N 1
ATOM 2163 C CA . ILE A 1 280 ? 16.334 -0.991 4.605 1.00 91.19 280 ILE A CA 1
ATOM 2164 C C . ILE A 1 280 ? 15.720 -0.921 3.203 1.00 91.19 280 ILE A C 1
ATOM 2166 O O . ILE A 1 280 ? 16.453 -0.783 2.225 1.00 91.19 280 ILE A O 1
ATOM 2170 N N . ALA A 1 281 ? 14.391 -0.970 3.087 1.00 90.50 281 ALA A N 1
ATOM 2171 C CA . ALA A 1 281 ? 13.699 -0.909 1.803 1.00 90.50 281 ALA A CA 1
ATOM 2172 C C . ALA A 1 281 ? 13.981 0.399 1.054 1.00 90.50 281 ALA A C 1
ATOM 2174 O O . ALA A 1 281 ? 14.253 0.379 -0.145 1.00 90.50 281 ALA A O 1
ATOM 2175 N N . VAL A 1 282 ? 13.954 1.532 1.760 1.00 88.50 282 VAL A N 1
ATOM 2176 C CA . VAL A 1 282 ? 14.250 2.851 1.184 1.00 88.50 282 VAL A CA 1
ATOM 2177 C C . VAL A 1 282 ? 15.701 2.928 0.714 1.00 88.50 282 VAL A C 1
ATOM 2179 O O . VAL A 1 282 ? 15.946 3.369 -0.409 1.00 88.50 282 VAL A O 1
ATOM 2182 N N . ILE A 1 283 ? 16.655 2.460 1.525 1.00 87.69 283 ILE A N 1
ATOM 2183 C CA . ILE A 1 283 ? 18.077 2.426 1.152 1.00 87.69 283 ILE A CA 1
ATOM 2184 C C . ILE A 1 283 ? 18.285 1.549 -0.085 1.00 87.69 283 ILE A C 1
ATOM 2186 O O . ILE A 1 283 ? 18.875 2.006 -1.064 1.00 87.69 283 ILE A O 1
ATOM 2190 N N . LEU A 1 284 ? 17.762 0.320 -0.070 1.00 86.19 284 LEU A N 1
ATOM 2191 C CA . LEU A 1 284 ? 17.889 -0.622 -1.181 1.00 86.19 284 LEU A CA 1
ATOM 2192 C C . LEU A 1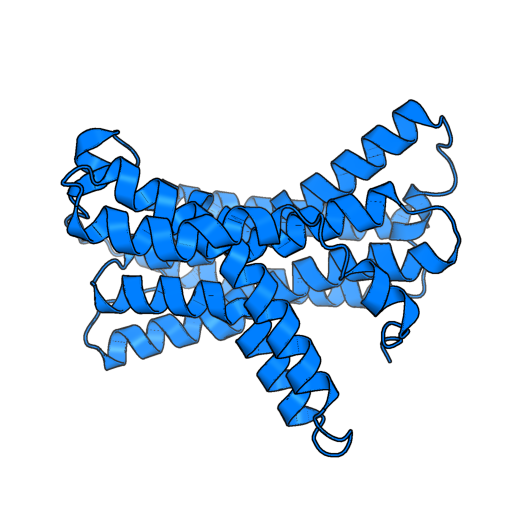 284 ? 17.307 -0.035 -2.466 1.00 86.19 284 LEU A C 1
ATOM 2194 O O . LEU A 1 284 ? 17.921 -0.099 -3.526 1.00 86.19 284 LEU A O 1
ATOM 2198 N N . LYS A 1 285 ? 16.137 0.590 -2.376 1.00 83.81 285 LYS A N 1
ATOM 2199 C CA . LYS A 1 285 ? 15.493 1.230 -3.516 1.00 83.81 285 LYS A CA 1
ATOM 2200 C C . LYS A 1 285 ? 16.302 2.396 -4.066 1.00 83.81 285 LYS A C 1
ATOM 2202 O O . LYS A 1 285 ? 16.456 2.494 -5.279 1.00 83.81 285 LYS A O 1
ATOM 2207 N N . ASN A 1 286 ? 16.806 3.276 -3.202 1.00 82.25 286 ASN A N 1
ATOM 2208 C CA . ASN A 1 286 ? 17.664 4.381 -3.627 1.00 82.25 286 ASN A CA 1
ATOM 2209 C C . ASN A 1 286 ? 18.895 3.854 -4.360 1.00 82.25 286 ASN A C 1
ATOM 2211 O O . ASN A 1 286 ? 19.236 4.367 -5.423 1.00 82.25 286 ASN A O 1
ATOM 2215 N N . TYR A 1 287 ? 19.500 2.789 -3.833 1.00 80.75 287 TYR A N 1
ATOM 2216 C CA . TYR A 1 287 ? 20.625 2.125 -4.469 1.00 80.75 287 TYR A CA 1
ATOM 2217 C C . TYR A 1 287 ? 20.250 1.569 -5.850 1.00 80.75 287 TYR A C 1
ATOM 2219 O O . TYR A 1 287 ? 20.924 1.874 -6.827 1.00 80.75 287 TYR A O 1
ATOM 2227 N N . LEU A 1 288 ? 19.127 0.852 -5.975 1.00 74.62 288 LEU A N 1
ATOM 2228 C CA . LEU A 1 288 ? 18.651 0.311 -7.257 1.00 74.62 288 LEU A CA 1
ATOM 2229 C C . LEU A 1 288 ? 18.367 1.406 -8.298 1.00 74.62 288 LEU A C 1
ATOM 2231 O O . LEU A 1 288 ? 18.756 1.277 -9.458 1.00 74.62 288 LEU A O 1
ATOM 2235 N N . VAL A 1 289 ? 17.724 2.504 -7.888 1.00 72.88 289 VAL A N 1
ATOM 2236 C CA . VAL A 1 289 ? 17.451 3.653 -8.770 1.00 72.88 289 VAL A CA 1
ATOM 2237 C C . VAL A 1 289 ? 18.753 4.341 -9.197 1.00 72.88 289 VAL A C 1
ATOM 2239 O O . VAL A 1 289 ? 18.870 4.781 -10.340 1.00 72.88 289 VAL A O 1
ATOM 2242 N N . GLN A 1 290 ? 19.746 4.419 -8.310 1.00 70.44 290 GLN A N 1
ATOM 2243 C CA . GLN A 1 290 ? 21.042 5.027 -8.605 1.00 70.44 290 GLN A CA 1
ATOM 2244 C C . GLN A 1 290 ? 21.924 4.143 -9.497 1.00 70.44 290 GLN A C 1
ATOM 2246 O O . GLN A 1 290 ? 22.552 4.668 -10.414 1.00 70.44 290 GLN A O 1
ATOM 2251 N N . MET A 1 291 ? 21.947 2.825 -9.277 1.00 65.50 291 MET A N 1
ATOM 2252 C CA . MET A 1 291 ? 22.690 1.875 -10.115 1.00 65.50 291 MET A CA 1
ATOM 2253 C C . MET A 1 291 ? 22.211 1.900 -11.560 1.00 65.50 291 MET A C 1
ATOM 2255 O O . MET A 1 291 ? 23.028 1.911 -12.476 1.00 65.50 291 MET A O 1
ATOM 2259 N N . GLY A 1 292 ? 20.893 1.976 -11.761 1.00 59.41 292 GLY A N 1
ATOM 2260 C CA . GLY A 1 292 ? 20.313 2.131 -13.087 1.00 59.41 292 GLY A CA 1
ATOM 2261 C C . GLY A 1 292 ? 20.924 3.293 -13.868 1.00 59.41 292 GLY A C 1
ATOM 2262 O O . GLY A 1 292 ? 21.182 3.147 -15.051 1.00 59.41 292 GLY A O 1
ATOM 2263 N N . ASN A 1 293 ? 21.251 4.400 -13.194 1.00 55.91 293 ASN A N 1
ATOM 2264 C CA . ASN A 1 293 ? 21.843 5.596 -13.796 1.00 55.91 293 ASN A CA 1
ATOM 2265 C C . ASN A 1 293 ? 23.339 5.477 -14.145 1.00 55.91 293 ASN A C 1
ATOM 2267 O O . ASN A 1 293 ? 23.819 6.276 -14.935 1.00 55.91 293 ASN A O 1
ATOM 2271 N N . GLN A 1 294 ? 24.094 4.547 -13.551 1.00 47.19 294 GLN A N 1
ATOM 2272 C CA . GLN A 1 294 ? 25.538 4.418 -13.816 1.00 47.19 294 GLN A CA 1
ATOM 2273 C C . GLN A 1 294 ? 25.869 3.527 -15.019 1.00 47.19 294 GLN A C 1
ATOM 2275 O O . GLN A 1 294 ? 27.005 3.536 -15.480 1.00 47.19 294 GLN A O 1
ATOM 2280 N N . ILE A 1 295 ? 24.897 2.752 -15.503 1.00 46.03 295 ILE A N 1
ATOM 2281 C CA . ILE A 1 295 ? 25.075 1.767 -16.583 1.00 46.03 295 ILE A CA 1
ATOM 2282 C C . ILE A 1 295 ? 24.529 2.308 -17.927 1.00 46.03 295 ILE A C 1
ATOM 2284 O O . ILE A 1 295 ? 24.502 1.585 -18.919 1.00 46.03 295 ILE A O 1
ATOM 2288 N N . GLY A 1 296 ? 24.094 3.575 -17.969 1.00 40.03 296 GLY A N 1
ATOM 2289 C CA . GLY A 1 296 ? 23.538 4.253 -19.150 1.00 40.03 296 GLY A CA 1
ATOM 2290 C C . GLY A 1 296 ? 24.463 5.266 -19.805 1.00 40.03 296 GLY A C 1
ATOM 2291 O O . GLY A 1 296 ? 25.372 5.779 -19.115 1.00 40.03 296 GLY A O 1
#

Radius of gyration: 20.17 Å; chains: 1; bounding box: 51×43×56 Å

pLDDT: mean 76.52, std 16.95, range [28.89, 97.5]

Organism: NCBI:txid1348616

Secondary structure (DSSP, 8-state):
-PPPPPHHHHHHH--TT-HHHHGGGHHHHHHHHHHH---HHHHHHHHHHHHHHHHHHHHHHHHHHHHHS-GGGHHHHHHHHHHHTTHHHHHHHHHHHHTT-HHHHHHHHHHHHHIIIIIIHHHHHHHHHHHHHHH---SSSSGGGG-TTTHHHHHHHHHHHHHHHHHHHHHHHHHHHS---PPP--HHHHHHH---HHHIIIIIHHHHHTHHHHHHHHHHHHT--STTHHHHHHHHHHHHHHHHHHIIIIIHHHHHHHHHHTT--------HHHHHHHHHHHHHHHHHHHHHHH--

Sequence (296 aa):
MGQTPTEKDRKLSFKKSDIFYILLIFVPVGYIVNFLSSNDTLIFITNFLAIISSAKLMRFASNELIHHLNKSYKTLEDILDVAFNNLVELIITINALVNGQIRVVQAALLGSILSHTLLVLGIFFLVGGIKILYEGKLEEEFTIIGGSKGTTVAQMTSSVLTLACISLVLPAAFGFFVTTSTDKSIEGIVASHKISKAFIGLILLPIVSHCDKYISSAYIERNNHNNECANKRFAIIVISVRSSIQTALIITPILVILGWIINQPMSLSFSIFETVCLVIAVILKNYLVQMGNQIG

Foldseek 3Di:
DDPDDDVVVVVVLDDPPPVLVVLCVLVVVLVVCVVVPPAPVVNCVSVLSNLLSVLSVLLVVLVVVLVPPDPVPVVVSVVSCLCSLCVSVLVVLVVCLLVLVQLLNLLQLLLLLLCLLPVLVVLLVVLLVVCCVVVVDPAPPLLLLADPPQLVVLLVLLVLLLVLLVVLLVQQVVVVVVDDDDDDDPCNCCVPPVQDSSCCNNPSSSCRNCVVSNVQSSVLSNPDDDPVSSSVNSVSSVVSSVSSSSSRPPVQVVSCVVSVVSVRNRDSHDDPVSSVSSNVSSVVSSVVSVVSNVSD

InterPro domains:
  IPR004713 Calcium/proton exchanger [PTHR31503] (19-181)
  IPR004837 Sodium/calcium exchanger membrane region [PF01699] (41-173)
  IPR044880 NCX, central ion-binding domain superfamily [G3DSA:1.20.1420.30] (79-294)